Protein AF-A0A5J4XQX6-F1 (afdb_monomer)

Secondary structure (DSSP, 8-state):
-------------SS--SS---------SSPPPPSSSHHHHHHHHHHHHHHHHHHHHTT-B-TTEEEEEETTEEEEEESS---TTS---B--GGGSEE--TTPPPS-TTTS-HHHHHHS-HHHHHHHHHHHHHHTGGGSTTHHHHHHS-S----GGGS-HHHHHTTT--SSHHHHHHHHHHHHHHHHHHHHHHHHTTSHHHHHHT--HHHHHHHHHHHHHHEEEEE----TTS---EEEEE-TTGGG---------SSS-------S----PPP--

Radius of gyration: 24.67 Å; Cα contacts (8 Å, |Δi|>4): 269; chains: 1; bounding box: 111×62×53 Å

pLDDT: mean 71.21, std 24.93, range [23.31, 96.38]

Structure (mmCIF, N/CA/C/O backbone):
data_AF-A0A5J4XQX6-F1
#
_entry.id   AF-A0A5J4XQX6-F1
#
loop_
_atom_site.group_PDB
_atom_site.id
_atom_site.type_symbol
_atom_site.label_atom_id
_atom_site.label_alt_id
_atom_site.label_comp_id
_atom_site.label_asym_id
_atom_site.label_entity_id
_atom_site.label_seq_id
_atom_site.pdbx_PDB_ins_code
_atom_site.Cartn_x
_atom_site.Cartn_y
_atom_site.Cartn_z
_atom_site.occupancy
_atom_site.B_iso_or_equiv
_atom_site.auth_seq_id
_atom_site.auth_comp_id
_atom_site.auth_asym_id
_atom_site.auth_atom_id
_atom_site.pdbx_PDB_model_num
ATOM 1 N N . MET A 1 1 ? -72.783 -30.737 -1.593 1.00 34.59 1 MET A N 1
ATOM 2 C CA . MET A 1 1 ? -72.696 -31.693 -2.714 1.00 34.59 1 MET A CA 1
ATOM 3 C C . MET A 1 1 ? -71.683 -31.092 -3.670 1.00 34.59 1 MET A C 1
ATOM 5 O O . MET A 1 1 ? -71.961 -30.031 -4.202 1.00 34.59 1 MET A O 1
ATOM 9 N N . ALA A 1 2 ? -70.414 -31.492 -3.575 1.00 31.03 2 ALA A N 1
ATOM 10 C CA . ALA A 1 2 ? -69.909 -32.729 -4.192 1.00 31.03 2 ALA A CA 1
ATOM 11 C C . ALA A 1 2 ? -69.947 -32.563 -5.724 1.00 31.03 2 ALA A C 1
ATOM 13 O O . ALA A 1 2 ? -71.006 -32.270 -6.260 1.00 31.03 2 ALA A O 1
ATOM 14 N N . ASP A 1 3 ? -68.875 -32.654 -6.498 1.00 31.81 3 ASP A N 1
ATOM 15 C CA . ASP A 1 3 ? -67.523 -33.165 -6.294 1.00 31.81 3 ASP A CA 1
ATOM 16 C C . ASP A 1 3 ? -66.655 -32.594 -7.426 1.00 31.81 3 ASP A C 1
ATOM 18 O O . ASP A 1 3 ? -67.142 -32.455 -8.545 1.00 31.81 3 ASP A O 1
ATOM 22 N N . PHE A 1 4 ? -65.377 -32.307 -7.168 1.00 25.81 4 PHE A N 1
ATOM 23 C CA . PHE A 1 4 ? -64.311 -33.189 -7.658 1.00 25.81 4 PHE A CA 1
ATOM 24 C C . PHE A 1 4 ? -62.965 -32.785 -7.042 1.00 25.81 4 PHE A C 1
ATOM 26 O O . PHE A 1 4 ? -62.377 -31.750 -7.353 1.00 25.81 4 PHE A O 1
ATOM 33 N N . LEU A 1 5 ? -62.513 -33.621 -6.113 1.00 29.50 5 LEU A N 1
ATOM 34 C CA . LEU A 1 5 ? -61.173 -33.632 -5.542 1.00 29.50 5 LEU A CA 1
ATOM 35 C C . LEU A 1 5 ? -60.177 -34.306 -6.499 1.00 29.50 5 LEU A C 1
ATOM 37 O O . LEU A 1 5 ? -60.559 -35.125 -7.327 1.00 29.50 5 LEU A O 1
ATOM 41 N N . MET A 1 6 ? -58.893 -34.042 -6.234 1.00 26.77 6 MET A N 1
ATOM 42 C CA . MET A 1 6 ? -57.676 -34.654 -6.794 1.00 26.77 6 MET A CA 1
ATOM 43 C C . MET A 1 6 ? -57.300 -34.153 -8.197 1.00 26.77 6 MET A C 1
ATOM 45 O O . MET A 1 6 ? -57.957 -34.413 -9.192 1.00 26.77 6 MET A O 1
ATOM 49 N N . THR A 1 7 ? -56.173 -33.460 -8.357 1.00 30.19 7 THR A N 1
ATOM 50 C CA . THR A 1 7 ? -54.859 -34.115 -8.277 1.00 30.19 7 THR A CA 1
ATOM 51 C C . THR A 1 7 ? -53.756 -33.148 -7.834 1.00 30.19 7 THR A C 1
ATOM 53 O O . THR A 1 7 ? -53.758 -31.966 -8.155 1.00 30.19 7 THR A O 1
ATOM 56 N N . GLN A 1 8 ? -52.820 -33.689 -7.060 1.00 28.23 8 GLN A N 1
ATOM 57 C CA . GLN A 1 8 ? -51.660 -33.036 -6.471 1.00 28.23 8 GLN A CA 1
ATOM 58 C C . GLN A 1 8 ? -50.596 -32.550 -7.468 1.00 28.23 8 GLN A C 1
ATOM 60 O O . GLN A 1 8 ? -50.369 -33.202 -8.484 1.00 28.23 8 GLN A O 1
ATOM 65 N N . ARG A 1 9 ? -49.858 -31.511 -7.032 1.00 28.30 9 ARG A N 1
ATOM 66 C CA . ARG A 1 9 ? -48.389 -31.257 -7.076 1.00 28.30 9 ARG A CA 1
ATOM 67 C C . ARG A 1 9 ? -48.180 -29.743 -7.270 1.00 28.30 9 ARG A C 1
ATOM 69 O O . ARG A 1 9 ? -48.610 -29.192 -8.268 1.00 28.30 9 ARG A O 1
ATOM 76 N N . SER A 1 10 ? -47.743 -28.984 -6.255 1.00 26.44 10 SER A N 1
ATOM 77 C CA . SER A 1 10 ? -46.325 -28.741 -5.903 1.00 26.44 10 SER A CA 1
ATOM 78 C C . SER A 1 10 ? -45.491 -28.456 -7.166 1.00 26.44 10 SER A C 1
ATOM 80 O O . SER A 1 10 ? -45.471 -29.283 -8.065 1.00 26.44 10 SER A O 1
ATOM 82 N N . VAL A 1 11 ? -44.795 -27.336 -7.348 1.00 28.02 11 VAL A N 1
ATOM 83 C CA . VAL A 1 11 ? -43.903 -26.652 -6.409 1.00 28.02 11 VAL A CA 1
ATOM 84 C C . VAL A 1 11 ? -43.713 -25.208 -6.898 1.00 28.02 11 VAL A C 1
ATOM 86 O O . VAL A 1 11 ? -43.573 -24.966 -8.097 1.00 28.02 11 VAL A O 1
ATOM 89 N N . ALA A 1 12 ? -43.644 -24.262 -5.964 1.00 32.41 12 ALA A N 1
ATOM 90 C CA . ALA A 1 12 ? -42.972 -22.985 -6.155 1.00 32.41 12 ALA A CA 1
ATOM 91 C C . ALA A 1 12 ? -41.547 -23.215 -6.694 1.00 32.41 12 ALA A C 1
ATOM 93 O O . ALA A 1 12 ? -40.717 -23.820 -6.021 1.00 32.41 12 ALA A O 1
ATOM 94 N N . GLY A 1 13 ? -41.263 -22.782 -7.919 1.00 29.97 13 GLY A N 1
ATOM 95 C CA . GLY A 1 13 ? -39.985 -23.109 -8.548 1.00 29.97 13 GLY A CA 1
ATOM 96 C C . GLY A 1 13 ? -39.812 -22.488 -9.920 1.00 29.97 13 GLY A C 1
ATOM 97 O O . GLY A 1 13 ? -39.526 -23.201 -10.869 1.00 29.97 13 GLY A O 1
ATOM 98 N N . LEU A 1 14 ? -40.026 -21.177 -10.050 1.00 29.09 14 LEU A N 1
ATOM 99 C CA . LEU A 1 14 ? -39.698 -20.461 -11.286 1.00 29.09 14 LEU A CA 1
ATOM 100 C C . LEU A 1 14 ? -39.498 -18.958 -11.026 1.00 29.09 14 LEU A C 1
ATOM 102 O O . LEU A 1 14 ? -40.199 -18.121 -11.575 1.00 29.09 14 LEU A O 1
ATOM 106 N N . LEU A 1 15 ? -38.566 -18.619 -10.123 1.00 28.56 15 LEU A N 1
ATOM 107 C CA . LEU A 1 15 ? -38.076 -17.239 -9.935 1.00 28.56 15 LEU A CA 1
ATOM 108 C C . LEU A 1 15 ? -36.724 -17.162 -9.191 1.00 28.56 15 LEU A C 1
ATOM 110 O O . LEU A 1 15 ? -36.464 -16.218 -8.454 1.00 28.56 15 LEU A O 1
ATOM 114 N N . LEU A 1 16 ? -35.848 -18.165 -9.358 1.00 28.75 16 LEU A N 1
ATOM 115 C CA . LEU A 1 16 ? -34.569 -18.220 -8.634 1.00 28.75 16 LEU A CA 1
ATOM 116 C C . LEU A 1 16 ? -33.458 -18.917 -9.436 1.00 28.75 16 LEU A C 1
ATOM 118 O O . LEU A 1 16 ? -32.918 -19.921 -8.994 1.00 28.75 16 LEU A O 1
ATOM 122 N N . VAL A 1 17 ? -33.124 -18.420 -10.635 1.00 29.67 17 VAL A N 1
ATOM 123 C CA . VAL A 1 17 ? -31.926 -18.867 -11.385 1.00 29.67 17 VAL A CA 1
ATOM 124 C C . VAL A 1 17 ? -31.354 -17.733 -12.255 1.00 29.67 17 VAL A C 1
ATOM 126 O O . VAL A 1 17 ? -31.361 -17.864 -13.464 1.00 29.67 17 VAL A O 1
ATOM 129 N N . VAL A 1 18 ? -30.910 -16.619 -11.655 1.00 28.14 18 VAL A N 1
ATOM 130 C CA . VAL A 1 18 ? -29.918 -15.609 -12.139 1.00 28.14 18 VAL A CA 1
ATOM 131 C C . VAL A 1 18 ? -29.774 -14.634 -10.944 1.00 28.14 18 VAL A C 1
ATOM 133 O O . VAL A 1 18 ? -30.666 -13.831 -10.728 1.00 28.14 18 VAL A O 1
ATOM 136 N N . CYS A 1 19 ? -28.899 -14.762 -9.941 1.00 27.48 19 CYS A N 1
ATOM 137 C CA . CYS A 1 19 ? -27.437 -14.667 -9.914 1.00 27.48 19 CYS A CA 1
ATOM 138 C C . CYS A 1 19 ? -26.930 -15.231 -8.561 1.00 27.48 19 CYS A C 1
ATOM 140 O O . CYS A 1 19 ? -26.477 -14.499 -7.687 1.00 27.48 19 CYS A O 1
ATOM 142 N N . LEU A 1 20 ? -27.029 -16.547 -8.358 1.00 28.02 20 LEU A N 1
ATOM 143 C CA . LEU A 1 20 ? -26.279 -17.264 -7.316 1.00 28.02 20 LEU A CA 1
ATOM 144 C C . LEU A 1 20 ? -25.127 -18.014 -8.000 1.00 28.02 20 LEU A C 1
ATOM 146 O O . LEU A 1 20 ? -25.191 -19.209 -8.266 1.00 28.02 20 LEU A O 1
ATOM 150 N N . ARG A 1 21 ? -24.099 -17.246 -8.363 1.00 29.75 21 ARG A N 1
ATOM 151 C CA . ARG A 1 21 ? -22.747 -17.654 -8.775 1.00 29.75 21 ARG A CA 1
ATOM 152 C C . ARG A 1 21 ? -21.850 -16.497 -8.330 1.00 29.75 21 ARG A C 1
ATOM 154 O O . ARG A 1 21 ? -22.055 -15.398 -8.812 1.00 29.75 21 ARG A O 1
ATOM 161 N N . CYS A 1 22 ? -20.920 -16.592 -7.402 1.00 28.89 22 CYS A N 1
ATOM 162 C CA . CYS A 1 22 ? -20.462 -17.675 -6.562 1.00 28.89 22 CYS A CA 1
ATOM 163 C C . CYS A 1 22 ? -20.157 -17.008 -5.217 1.00 28.89 22 CYS A C 1
ATOM 165 O O . CYS A 1 22 ? -19.349 -16.083 -5.175 1.00 28.89 22 CYS A O 1
ATOM 167 N N . MET A 1 23 ? -20.741 -17.477 -4.113 1.00 27.91 23 MET A N 1
ATOM 168 C CA . MET A 1 23 ? -20.012 -17.377 -2.851 1.00 27.91 23 MET A CA 1
ATOM 169 C C . MET A 1 23 ? -18.831 -18.322 -3.023 1.00 27.91 23 MET A C 1
ATOM 171 O O . MET A 1 23 ? -18.937 -19.527 -2.802 1.00 27.91 23 MET A O 1
ATOM 175 N N . SER A 1 24 ? -17.750 -17.774 -3.575 1.00 32.81 24 SER A N 1
ATOM 176 C CA . SER A 1 24 ? -16.448 -18.411 -3.575 1.00 32.81 24 SER A CA 1
ATOM 177 C C . SER A 1 24 ? -16.187 -18.880 -2.141 1.00 32.81 24 SER A C 1
ATOM 179 O O . SER A 1 24 ? -16.538 -18.140 -1.211 1.00 32.81 24 SER A O 1
ATOM 181 N N . PRO A 1 25 ? -15.609 -20.077 -1.912 1.00 31.27 25 PRO A N 1
ATOM 182 C CA . PRO A 1 25 ? -15.097 -20.408 -0.582 1.00 31.27 25 PRO A CA 1
ATOM 183 C C . PRO A 1 25 ? -14.280 -19.211 -0.110 1.00 31.27 25 PRO A C 1
ATOM 185 O O . PRO A 1 25 ? -13.643 -18.597 -0.961 1.00 31.27 25 PRO A O 1
ATOM 188 N N . ALA A 1 26 ? -14.362 -18.828 1.168 1.00 36.38 26 ALA A N 1
ATOM 189 C CA . ALA A 1 26 ? -13.609 -17.700 1.711 1.00 36.38 26 ALA A CA 1
ATOM 190 C C . ALA A 1 26 ? -12.154 -17.817 1.238 1.00 36.38 26 ALA A C 1
ATOM 192 O O . ALA A 1 26 ? -11.389 -18.630 1.759 1.00 36.38 26 ALA A O 1
ATOM 193 N N . HIS A 1 27 ? -11.814 -17.108 0.157 1.00 42.12 27 HIS A N 1
ATOM 194 C CA . HIS A 1 27 ? -10.493 -17.200 -0.425 1.00 42.12 27 HIS A CA 1
ATOM 195 C C . HIS A 1 27 ? -9.626 -16.534 0.619 1.00 42.12 27 HIS A C 1
ATOM 197 O O . HIS A 1 27 ? -9.928 -15.423 1.063 1.00 42.12 27 HIS A O 1
ATOM 203 N N . ALA A 1 28 ? -8.617 -17.262 1.092 1.00 50.50 28 ALA A N 1
ATOM 204 C CA . ALA A 1 28 ? -7.665 -16.694 2.019 1.00 50.50 28 ALA A CA 1
ATOM 205 C C . ALA A 1 28 ? -7.198 -15.353 1.438 1.00 50.50 28 ALA A C 1
ATOM 207 O O . ALA A 1 28 ? -6.789 -15.294 0.278 1.00 50.50 28 ALA A O 1
ATOM 208 N N . PHE A 1 29 ? -7.325 -14.298 2.243 1.00 60.75 29 PHE A N 1
ATOM 209 C CA . PHE A 1 29 ? -7.048 -12.905 1.890 1.00 60.75 29 PHE A CA 1
ATOM 210 C C . PHE A 1 29 ? -5.761 -12.741 1.066 1.00 60.75 29 PHE A C 1
ATOM 212 O O . PHE A 1 29 ? -5.726 -12.046 0.054 1.00 60.75 29 PHE A O 1
ATOM 219 N N . ILE A 1 30 ? -4.738 -13.507 1.444 1.00 66.12 30 ILE A N 1
ATOM 220 C CA . ILE A 1 30 ? -3.647 -13.922 0.567 1.00 66.12 30 ILE A CA 1
ATOM 221 C C . ILE A 1 30 ? -3.564 -15.438 0.675 1.00 66.12 30 ILE A C 1
ATOM 223 O O . ILE A 1 30 ? -3.561 -15.980 1.788 1.00 66.12 30 ILE A O 1
ATOM 227 N N . GLN A 1 31 ? -3.484 -16.136 -0.456 1.00 66.25 31 GLN A N 1
ATOM 228 C CA . GLN A 1 31 ? -3.300 -17.579 -0.441 1.00 66.25 31 GLN A CA 1
ATOM 229 C C . GLN A 1 31 ? -1.986 -17.869 0.293 1.00 66.25 31 GLN A C 1
ATOM 231 O O . GLN A 1 31 ? -0.950 -17.278 -0.014 1.00 66.25 31 GLN A O 1
ATOM 236 N N . LYS A 1 32 ? -1.989 -18.740 1.300 1.00 64.31 32 LYS A N 1
ATOM 237 C CA . LYS A 1 32 ? -0.746 -19.114 1.990 1.00 64.31 32 LYS A CA 1
ATOM 238 C C . LYS A 1 32 ? -0.046 -20.195 1.173 1.00 64.31 32 LYS A C 1
ATOM 240 O O . LYS A 1 32 ? -0.679 -21.188 0.825 1.00 64.31 32 LYS A O 1
ATOM 245 N N . CYS A 1 33 ? 1.233 -19.998 0.853 1.00 66.06 33 CYS A N 1
ATOM 246 C CA . CYS A 1 33 ? 2.060 -21.120 0.416 1.00 66.06 33 CYS A CA 1
ATOM 247 C C . CYS A 1 33 ? 2.346 -22.033 1.626 1.00 66.06 33 CYS A C 1
ATOM 249 O O . CYS A 1 33 ? 2.324 -21.553 2.767 1.00 66.06 33 CYS A O 1
ATOM 251 N N . PRO A 1 34 ? 2.583 -23.338 1.404 1.00 71.31 34 PRO A N 1
ATOM 252 C CA . PRO A 1 34 ? 3.051 -24.250 2.445 1.00 71.31 34 PRO A CA 1
ATOM 253 C C . PRO A 1 34 ? 4.291 -23.700 3.161 1.00 71.31 34 PRO A C 1
ATOM 255 O O . PRO A 1 34 ? 5.055 -22.940 2.571 1.00 71.31 34 PRO A O 1
ATOM 258 N N . ALA A 1 35 ? 4.480 -24.073 4.430 1.00 57.41 35 ALA A N 1
ATOM 259 C CA . ALA A 1 35 ? 5.548 -23.509 5.254 1.00 57.41 35 ALA A CA 1
ATOM 260 C C . ALA A 1 35 ? 6.953 -23.888 4.758 1.00 57.41 35 ALA A C 1
ATOM 262 O O . ALA A 1 35 ? 7.820 -23.027 4.779 1.00 57.41 35 ALA A O 1
ATOM 263 N N . ASP A 1 36 ? 7.153 -25.123 4.275 1.00 64.06 36 ASP A N 1
ATOM 264 C CA . ASP A 1 36 ? 8.455 -25.631 3.829 1.00 64.06 36 ASP A CA 1
ATOM 265 C C . ASP A 1 36 ? 8.316 -26.735 2.764 1.00 64.06 36 ASP A C 1
ATOM 267 O O . ASP A 1 36 ? 7.286 -27.409 2.663 1.00 64.06 36 ASP A O 1
ATOM 271 N N . GLY A 1 37 ? 9.387 -26.954 1.994 1.00 69.25 37 GLY A N 1
ATOM 272 C CA . GLY A 1 37 ? 9.523 -28.057 1.036 1.00 69.25 37 GLY A CA 1
ATOM 273 C C . GLY A 1 37 ? 9.280 -27.675 -0.428 1.00 69.25 37 GLY A C 1
ATOM 274 O O . GLY A 1 37 ? 9.065 -26.514 -0.768 1.00 69.25 37 GLY A O 1
ATOM 275 N N . ALA A 1 38 ? 9.310 -28.675 -1.316 1.00 58.28 38 ALA A N 1
ATOM 276 C CA . ALA A 1 38 ? 9.196 -28.479 -2.767 1.00 58.28 38 ALA A CA 1
ATOM 277 C C . ALA A 1 38 ? 7.905 -27.743 -3.179 1.00 58.28 38 ALA A C 1
ATOM 279 O O . ALA A 1 38 ? 7.944 -26.878 -4.044 1.00 58.28 38 ALA A O 1
ATOM 280 N N . GLN A 1 39 ? 6.793 -28.013 -2.489 1.00 61.06 39 GLN A N 1
ATOM 281 C CA . GLN A 1 39 ? 5.499 -27.365 -2.738 1.00 61.06 39 GLN A CA 1
ATOM 282 C C . GLN A 1 39 ? 5.477 -25.882 -2.333 1.00 61.06 39 GLN A C 1
ATOM 284 O O . GLN A 1 39 ? 4.754 -25.088 -2.929 1.00 61.06 39 GLN A O 1
ATOM 289 N N . ALA A 1 40 ? 6.255 -25.490 -1.316 1.00 62.59 40 ALA A N 1
ATOM 290 C CA . ALA A 1 40 ? 6.401 -24.088 -0.926 1.00 62.59 40 ALA A CA 1
ATOM 291 C C . ALA A 1 40 ? 7.181 -23.306 -1.989 1.00 62.59 40 ALA A C 1
ATOM 293 O O . ALA A 1 40 ? 6.811 -22.184 -2.340 1.00 62.59 40 ALA A O 1
ATOM 294 N N . GLN A 1 41 ? 8.233 -23.926 -2.526 1.00 59.50 41 GLN A N 1
ATOM 295 C CA . GLN A 1 41 ? 9.052 -23.348 -3.581 1.00 59.50 41 GLN A CA 1
ATOM 296 C C . GLN A 1 41 ? 8.274 -23.231 -4.898 1.00 59.50 41 GLN A C 1
ATOM 298 O O . GLN A 1 41 ? 8.230 -22.147 -5.464 1.00 59.50 41 GLN A O 1
ATOM 303 N N . GLU A 1 42 ? 7.576 -24.287 -5.315 1.00 63.66 42 GLU A N 1
ATOM 304 C CA . GLU A 1 42 ? 6.705 -24.302 -6.502 1.00 63.66 42 GLU A CA 1
ATOM 305 C C . GLU A 1 42 ? 5.608 -23.225 -6.421 1.00 63.66 42 GLU A C 1
ATOM 307 O O . GLU A 1 42 ? 5.528 -22.362 -7.286 1.00 63.66 42 GLU A O 1
ATOM 312 N N . CYS A 1 43 ? 4.876 -23.148 -5.301 1.00 68.12 43 CYS A N 1
ATOM 313 C CA . CYS A 1 43 ? 3.872 -22.101 -5.060 1.00 68.12 43 CYS A CA 1
ATOM 314 C C . CYS A 1 43 ? 4.441 -20.672 -5.121 1.00 68.12 43 CYS A C 1
ATOM 316 O O . CYS A 1 43 ? 3.727 -19.726 -5.459 1.00 68.12 43 CYS A O 1
ATOM 318 N N . THR A 1 44 ? 5.706 -20.491 -4.736 1.00 67.75 44 THR A N 1
ATOM 319 C CA . THR A 1 44 ? 6.359 -19.178 -4.753 1.00 67.75 44 THR A CA 1
ATOM 320 C C . THR A 1 44 ? 6.801 -18.798 -6.163 1.00 67.75 44 THR A C 1
ATOM 322 O O . THR A 1 44 ? 6.613 -17.645 -6.549 1.00 67.75 44 THR A O 1
ATOM 325 N N . GLU A 1 45 ? 7.355 -19.745 -6.922 1.00 68.06 45 GLU A N 1
ATOM 326 C CA . GLU A 1 45 ? 7.756 -19.547 -8.321 1.00 68.06 45 GLU A CA 1
ATOM 327 C C . GLU A 1 45 ? 6.534 -19.286 -9.217 1.00 68.06 45 GLU A C 1
ATOM 329 O O . GLU A 1 45 ? 6.523 -18.289 -9.936 1.00 68.06 45 GLU A O 1
ATOM 334 N N . ASP A 1 46 ? 5.449 -20.057 -9.069 1.00 65.06 46 ASP A N 1
ATOM 335 C CA . ASP A 1 46 ? 4.206 -19.870 -9.838 1.00 65.06 46 ASP A CA 1
ATOM 336 C C . ASP A 1 46 ? 3.641 -18.444 -9.689 1.00 65.06 46 ASP A C 1
ATOM 338 O O . ASP A 1 46 ? 3.241 -17.800 -10.659 1.00 65.06 46 ASP A O 1
ATOM 342 N N . ARG A 1 47 ? 3.681 -17.883 -8.471 1.00 77.00 47 ARG A N 1
ATOM 343 C CA . ARG A 1 47 ? 3.241 -16.496 -8.219 1.00 77.00 47 ARG A CA 1
ATOM 344 C C . ARG A 1 47 ? 4.128 -15.452 -8.876 1.00 77.00 47 ARG A C 1
ATOM 346 O O . ARG A 1 47 ? 3.652 -14.360 -9.189 1.00 77.00 47 ARG A O 1
ATOM 353 N N . ILE A 1 48 ? 5.424 -15.729 -8.995 1.00 78.06 48 ILE A N 1
ATOM 354 C CA . ILE A 1 48 ? 6.364 -14.816 -9.644 1.00 78.06 48 ILE A CA 1
ATOM 355 C C . ILE A 1 48 ? 6.115 -14.832 -11.150 1.00 78.06 48 ILE A C 1
ATOM 357 O O . ILE A 1 48 ? 6.062 -13.759 -11.750 1.00 78.06 48 ILE A O 1
ATOM 361 N N . ASP A 1 49 ? 5.888 -15.999 -11.744 1.00 83.19 49 ASP A N 1
ATOM 362 C CA . ASP A 1 49 ? 5.575 -16.117 -13.168 1.00 83.19 49 ASP A CA 1
ATOM 363 C C . ASP A 1 49 ? 4.253 -15.423 -13.522 1.00 83.19 49 ASP A C 1
ATOM 365 O O . ASP A 1 49 ? 4.207 -14.627 -14.468 1.00 83.19 49 ASP A O 1
ATOM 369 N N . ASP A 1 50 ? 3.211 -15.613 -12.708 1.00 85.75 50 ASP A N 1
ATOM 370 C CA . ASP A 1 50 ? 1.937 -14.902 -12.855 1.00 85.75 50 ASP A CA 1
ATOM 371 C C . ASP A 1 50 ? 2.114 -13.381 -12.740 1.00 85.75 50 ASP A C 1
ATOM 373 O O . ASP A 1 50 ? 1.572 -12.617 -13.546 1.00 85.75 50 ASP A O 1
ATOM 377 N N . LEU A 1 51 ? 2.917 -12.921 -11.773 1.00 84.69 51 LEU A N 1
ATOM 378 C CA . LEU A 1 51 ? 3.251 -11.507 -11.611 1.00 84.69 51 LEU A CA 1
ATOM 379 C C . LEU A 1 51 ? 3.994 -10.956 -12.834 1.00 84.69 51 LEU A C 1
ATOM 381 O O . LEU A 1 51 ? 3.682 -9.853 -13.289 1.00 84.69 51 LEU A O 1
ATOM 385 N N . LEU A 1 52 ? 4.985 -11.677 -13.359 1.00 85.25 52 LEU A N 1
ATOM 386 C CA . LEU A 1 52 ? 5.782 -11.241 -14.507 1.00 85.25 52 LEU A CA 1
ATOM 387 C C . LEU A 1 52 ? 4.934 -11.169 -15.776 1.00 85.25 52 LEU A C 1
ATOM 389 O O . LEU A 1 52 ? 5.026 -10.184 -16.512 1.00 85.25 52 LEU A O 1
ATOM 393 N N . LYS A 1 53 ? 4.069 -12.163 -15.995 1.00 89.62 53 LYS A N 1
ATOM 394 C CA . LYS A 1 53 ? 3.104 -12.169 -17.095 1.00 89.62 53 LYS A CA 1
ATOM 395 C C . LYS A 1 53 ? 2.154 -10.977 -16.994 1.00 89.62 53 LYS A C 1
ATOM 397 O O . LYS A 1 53 ? 2.072 -10.185 -17.927 1.00 89.62 53 LYS A O 1
ATOM 402 N N . TRP A 1 54 ? 1.510 -10.797 -15.840 1.00 90.75 54 TRP A N 1
ATOM 403 C CA . TRP A 1 54 ? 0.613 -9.669 -15.584 1.00 90.75 54 TRP A CA 1
ATOM 404 C C . TRP A 1 54 ? 1.307 -8.312 -15.770 1.00 90.75 54 TRP A C 1
ATOM 406 O O . TRP A 1 54 ? 0.734 -7.381 -16.337 1.00 90.75 54 TRP A O 1
ATOM 416 N N . SER A 1 55 ? 2.565 -8.208 -15.334 1.00 86.94 55 SER A N 1
ATOM 417 C CA . SER A 1 55 ? 3.374 -6.999 -15.494 1.00 86.94 55 SER A CA 1
ATOM 418 C C . SER A 1 55 ? 3.622 -6.685 -16.970 1.00 86.94 55 SER A C 1
ATOM 420 O O . SER A 1 55 ? 3.447 -5.540 -17.388 1.00 86.94 55 SER A O 1
ATOM 422 N N . ALA A 1 56 ? 3.999 -7.692 -17.764 1.00 88.50 56 ALA A N 1
ATOM 423 C CA . ALA A 1 56 ? 4.240 -7.541 -19.195 1.00 88.50 56 ALA A CA 1
ATOM 424 C C . ALA A 1 56 ? 2.956 -7.181 -19.959 1.00 88.50 56 ALA A C 1
ATOM 426 O O . ALA A 1 56 ? 2.961 -6.226 -20.737 1.00 88.50 56 ALA A O 1
ATOM 427 N N . ASP A 1 57 ? 1.853 -7.884 -19.685 1.00 93.25 57 ASP A N 1
ATOM 428 C CA . ASP A 1 57 ? 0.545 -7.645 -20.310 1.00 93.25 57 ASP A CA 1
ATOM 429 C C . ASP A 1 57 ? 0.013 -6.237 -19.993 1.00 93.25 57 ASP A C 1
ATOM 431 O O . ASP A 1 57 ? -0.642 -5.603 -20.819 1.00 93.25 57 ASP A O 1
ATOM 435 N N . GLY A 1 58 ? 0.333 -5.715 -18.807 1.00 88.81 58 GLY A N 1
ATOM 436 C CA . GLY A 1 58 ? -0.011 -4.361 -18.390 1.00 88.81 58 GLY A CA 1
ATOM 437 C C . GLY A 1 58 ? 0.960 -3.265 -18.834 1.00 88.81 58 GLY A C 1
ATOM 438 O O . GLY A 1 58 ? 0.791 -2.120 -18.422 1.00 88.81 58 GLY A O 1
ATOM 439 N N . GLY A 1 59 ? 1.974 -3.585 -19.645 1.00 89.12 59 GLY A N 1
ATOM 440 C CA . GLY A 1 59 ? 2.902 -2.609 -20.224 1.00 89.12 59 GLY A CA 1
ATOM 441 C C . GLY A 1 59 ? 4.044 -2.163 -19.304 1.00 89.12 59 GLY A C 1
ATOM 442 O O . GLY A 1 59 ? 4.700 -1.161 -19.593 1.00 89.12 59 GLY A O 1
ATOM 443 N N . ILE A 1 60 ? 4.315 -2.879 -18.207 1.00 86.06 60 ILE A N 1
ATOM 444 C CA . ILE A 1 60 ? 5.494 -2.613 -17.372 1.00 86.06 60 ILE A CA 1
ATOM 445 C C . ILE A 1 60 ? 6.748 -3.006 -18.156 1.00 86.06 60 ILE A C 1
ATOM 447 O O . ILE A 1 60 ? 6.935 -4.158 -18.549 1.00 86.06 60 ILE A O 1
ATOM 451 N N . TYR A 1 61 ? 7.643 -2.042 -18.360 1.00 86.25 61 TYR A N 1
ATOM 452 C CA . TYR A 1 61 ? 8.832 -2.211 -19.186 1.00 86.25 61 TYR A CA 1
ATOM 453 C C . TYR A 1 61 ? 10.103 -2.216 -18.337 1.00 86.25 61 TYR A C 1
ATOM 455 O O . TYR A 1 61 ? 10.470 -1.197 -17.754 1.00 86.25 61 TYR A O 1
ATOM 463 N N . ALA A 1 62 ? 10.803 -3.354 -18.290 1.00 86.94 62 ALA A N 1
ATOM 464 C CA . ALA A 1 62 ? 12.024 -3.548 -17.499 1.00 86.94 62 ALA A CA 1
ATOM 465 C C . ALA A 1 62 ? 13.088 -4.387 -18.254 1.00 86.94 62 ALA A C 1
ATOM 467 O O . ALA A 1 62 ? 13.466 -5.473 -17.821 1.00 86.94 62 ALA A O 1
ATOM 468 N N . PRO A 1 63 ? 13.629 -3.904 -19.388 1.00 84.12 63 PRO A N 1
ATOM 469 C CA . PRO A 1 63 ? 14.379 -4.713 -20.367 1.00 84.12 63 PRO A CA 1
ATOM 470 C C . PRO A 1 63 ? 15.752 -5.227 -19.898 1.00 84.12 63 PRO A C 1
ATOM 472 O O . PRO A 1 63 ? 16.422 -5.974 -20.615 1.00 84.12 63 PRO A O 1
ATOM 475 N N . ARG A 1 64 ? 16.241 -4.752 -18.748 1.00 87.44 64 ARG A N 1
ATOM 476 C CA . ARG A 1 64 ? 17.564 -5.093 -18.193 1.00 87.44 64 ARG A CA 1
ATOM 477 C C . ARG A 1 64 ? 17.469 -5.729 -16.814 1.00 87.44 64 ARG A C 1
ATOM 479 O O . ARG A 1 64 ? 18.488 -5.828 -16.136 1.00 87.44 64 ARG A O 1
ATOM 486 N N . LEU A 1 65 ? 16.267 -6.110 -16.398 1.00 85.25 65 LEU A N 1
ATOM 487 C CA . LEU A 1 65 ? 16.000 -6.698 -15.097 1.00 85.25 65 LEU A CA 1
ATOM 488 C C . LEU A 1 65 ? 15.304 -8.043 -15.270 1.00 85.25 65 LEU A C 1
ATOM 490 O O . LEU A 1 65 ? 14.553 -8.241 -16.219 1.00 85.25 65 LEU A O 1
ATOM 494 N N . GLN A 1 66 ? 15.543 -8.940 -14.327 1.00 84.12 66 GLN A N 1
ATOM 495 C CA . GLN A 1 66 ? 14.786 -10.173 -14.149 1.00 84.12 66 GLN A CA 1
ATOM 496 C C . GLN A 1 66 ? 14.445 -10.334 -12.669 1.00 84.12 66 GLN A C 1
ATOM 498 O O . GLN A 1 66 ? 15.205 -9.861 -11.819 1.00 84.12 66 GLN A O 1
ATOM 503 N N . ALA A 1 67 ? 13.337 -11.001 -12.355 1.00 79.62 67 ALA A N 1
ATOM 504 C CA . ALA A 1 67 ? 13.066 -11.404 -10.981 1.00 79.62 67 ALA A CA 1
ATOM 505 C C . ALA A 1 67 ? 14.118 -12.422 -10.510 1.00 79.62 67 ALA A C 1
ATOM 507 O O . ALA A 1 67 ? 14.693 -13.171 -11.302 1.00 79.62 67 ALA A O 1
ATOM 508 N N . GLY A 1 68 ? 14.400 -12.429 -9.215 1.00 74.00 68 GLY A N 1
ATOM 509 C CA . GLY A 1 68 ? 15.289 -13.396 -8.594 1.00 74.00 68 GLY A CA 1
ATOM 510 C C . GLY A 1 68 ? 15.360 -13.221 -7.084 1.00 74.00 68 GLY A C 1
ATOM 511 O O . GLY A 1 68 ? 14.619 -12.437 -6.492 1.00 74.00 68 GLY A O 1
ATOM 512 N N . HIS A 1 69 ? 16.284 -13.946 -6.461 1.00 71.44 69 HIS A N 1
ATOM 513 C CA . HIS A 1 69 ? 16.520 -13.883 -5.024 1.00 71.44 69 HIS A CA 1
ATOM 514 C C . HIS A 1 69 ? 17.922 -13.339 -4.732 1.00 71.44 69 HIS A C 1
ATOM 516 O O . HIS A 1 69 ? 18.913 -13.794 -5.302 1.00 71.44 69 HIS A O 1
ATOM 522 N N . ILE A 1 70 ? 18.011 -12.367 -3.825 1.00 69.81 70 ILE A N 1
ATOM 523 C CA . ILE A 1 70 ? 19.256 -11.761 -3.349 1.00 69.81 70 ILE A CA 1
ATOM 524 C C . ILE A 1 70 ? 19.287 -11.938 -1.832 1.00 69.81 70 ILE A C 1
ATOM 526 O O . ILE A 1 70 ? 18.446 -11.388 -1.126 1.00 69.81 70 ILE A O 1
ATOM 530 N N . ASN A 1 71 ? 20.247 -12.714 -1.321 1.00 73.88 71 ASN A N 1
ATOM 531 C CA . ASN A 1 71 ? 20.377 -13.028 0.111 1.00 73.88 71 ASN A CA 1
ATOM 532 C C . ASN A 1 71 ? 19.082 -13.584 0.740 1.00 73.88 71 ASN A C 1
ATOM 534 O O . ASN A 1 71 ? 18.700 -13.187 1.836 1.00 73.88 71 ASN A O 1
ATOM 538 N N . GLY A 1 72 ? 18.374 -14.462 0.022 1.00 66.88 72 GLY A N 1
ATOM 539 C CA . GLY A 1 72 ? 17.106 -15.040 0.486 1.00 66.88 72 GLY A CA 1
ATOM 540 C C . GLY 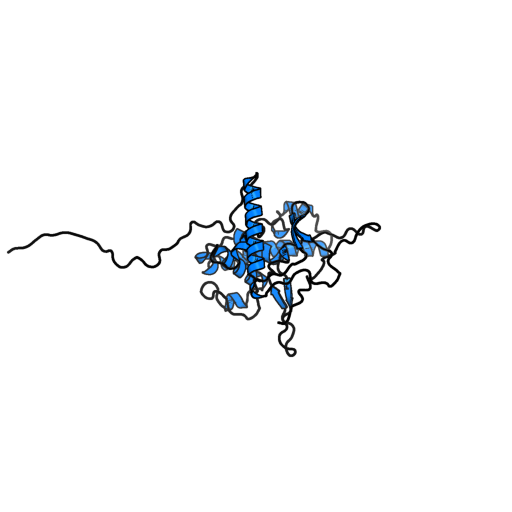A 1 72 ? 15.898 -14.100 0.396 1.00 66.88 72 GLY A C 1
ATOM 541 O O . GLY A 1 72 ? 14.789 -14.510 0.715 1.00 66.88 72 GLY A O 1
ATOM 542 N N . MET A 1 73 ? 16.074 -12.864 -0.078 1.00 66.44 73 MET A N 1
ATOM 543 C CA . MET A 1 73 ? 14.980 -11.924 -0.323 1.00 66.44 73 MET A CA 1
ATOM 544 C C . MET A 1 73 ? 14.636 -11.871 -1.807 1.00 66.44 73 MET A C 1
ATOM 546 O O . MET A 1 73 ? 15.527 -11.838 -2.655 1.00 66.44 73 MET A O 1
ATOM 550 N N . ARG A 1 74 ? 13.342 -11.810 -2.127 1.00 73.12 74 ARG A N 1
ATOM 551 C CA . ARG A 1 74 ? 12.875 -11.561 -3.497 1.00 73.12 74 ARG A CA 1
ATOM 552 C C . ARG A 1 74 ? 13.311 -10.175 -3.960 1.00 73.12 74 ARG A C 1
ATOM 554 O O . ARG A 1 74 ? 13.204 -9.206 -3.208 1.00 73.12 74 ARG A O 1
ATOM 561 N N . GLY A 1 75 ? 13.748 -10.074 -5.208 1.00 75.50 75 GLY A N 1
ATOM 562 C CA . GLY A 1 75 ? 14.005 -8.792 -5.834 1.00 75.50 75 GLY A CA 1
ATOM 563 C C . GLY A 1 75 ? 14.336 -8.862 -7.319 1.00 75.50 75 GLY A C 1
ATOM 564 O O . GLY A 1 75 ? 14.123 -9.880 -7.971 1.00 75.50 75 GLY A O 1
ATOM 565 N N . MET A 1 76 ? 14.852 -7.757 -7.857 1.00 78.44 76 MET A N 1
ATOM 566 C CA . MET A 1 76 ? 15.232 -7.643 -9.268 1.00 78.44 76 MET A CA 1
ATOM 567 C C . MET A 1 76 ? 16.750 -7.711 -9.449 1.00 78.44 76 MET A C 1
ATOM 569 O O . MET A 1 76 ? 17.501 -6.974 -8.809 1.00 78.44 76 MET A O 1
ATOM 573 N N . ILE A 1 77 ? 17.203 -8.558 -10.370 1.00 83.56 77 ILE A N 1
ATOM 574 C CA . ILE A 1 77 ? 18.609 -8.746 -10.734 1.00 83.56 77 ILE A CA 1
ATOM 575 C C . ILE A 1 77 ? 18.856 -8.114 -12.103 1.00 83.56 77 ILE A C 1
ATOM 577 O O . ILE A 1 77 ? 18.115 -8.349 -13.057 1.00 83.56 77 ILE A O 1
ATOM 581 N N . ALA A 1 78 ? 19.916 -7.314 -12.216 1.00 87.88 78 ALA A N 1
ATOM 582 C CA . ALA A 1 78 ? 20.319 -6.746 -13.495 1.00 87.88 78 ALA A CA 1
ATOM 583 C C . ALA A 1 78 ? 20.885 -7.834 -14.422 1.00 87.88 78 ALA A C 1
ATOM 585 O O . ALA A 1 78 ? 21.868 -8.492 -14.089 1.00 87.88 78 ALA A O 1
ATOM 586 N N . THR A 1 79 ? 20.302 -7.983 -15.610 1.00 89.81 79 THR A N 1
ATOM 587 C CA . THR A 1 79 ? 20.767 -8.922 -16.649 1.00 89.81 79 THR A CA 1
ATOM 588 C C . THR A 1 79 ? 21.785 -8.291 -17.593 1.00 89.81 79 THR A C 1
ATOM 590 O O . THR A 1 79 ? 22.530 -8.981 -18.286 1.00 89.81 79 THR A O 1
ATOM 593 N N . LYS A 1 80 ? 21.823 -6.955 -17.635 1.00 90.44 80 LYS A N 1
ATOM 594 C CA . LYS A 1 80 ? 22.721 -6.147 -18.466 1.00 90.44 80 LYS A CA 1
ATOM 595 C C . LYS A 1 80 ? 23.178 -4.919 -17.688 1.00 90.44 80 LYS A C 1
ATOM 597 O O . LYS A 1 80 ? 22.500 -4.468 -16.769 1.00 90.44 80 LYS A O 1
ATOM 602 N N . SER A 1 81 ? 24.296 -4.320 -18.095 1.00 90.81 81 SER A N 1
ATOM 603 C CA . SER A 1 81 ? 24.776 -3.075 -17.490 1.00 90.81 81 SER A CA 1
ATOM 604 C C . SER A 1 81 ? 23.747 -1.944 -17.629 1.00 90.81 81 SER A C 1
ATOM 606 O O . SER A 1 81 ? 23.240 -1.657 -18.720 1.00 90.81 81 SER A O 1
ATOM 608 N N . ILE A 1 82 ? 23.468 -1.259 -16.522 1.00 87.62 82 ILE A N 1
ATOM 609 C CA . ILE A 1 82 ? 22.586 -0.090 -16.460 1.00 87.62 82 ILE A CA 1
ATOM 610 C C . ILE A 1 82 ? 23.474 1.133 -16.231 1.00 87.62 82 ILE A C 1
ATOM 612 O O . ILE A 1 82 ? 24.221 1.196 -15.256 1.00 87.62 82 ILE A O 1
ATOM 616 N N . LYS A 1 83 ? 23.453 2.089 -17.166 1.00 89.62 83 LYS A N 1
ATOM 617 C CA . LYS A 1 83 ? 24.224 3.333 -17.029 1.00 89.62 83 LYS A CA 1
ATOM 618 C C . LYS A 1 83 ? 23.532 4.244 -16.016 1.00 89.62 83 LYS A C 1
ATOM 620 O O . LYS A 1 83 ? 22.306 4.268 -15.955 1.00 89.62 83 LYS A O 1
ATOM 625 N N . LYS A 1 84 ? 24.308 5.036 -15.271 1.00 86.62 84 LYS A N 1
ATOM 626 C CA . LYS A 1 84 ? 23.758 6.092 -14.409 1.00 86.62 84 LYS A CA 1
ATOM 627 C C . LYS A 1 84 ? 22.866 7.024 -15.240 1.00 86.62 84 LYS A C 1
ATOM 629 O O . LYS A 1 84 ? 23.287 7.465 -16.306 1.00 86.62 84 LYS A O 1
ATOM 634 N N . GLY A 1 85 ? 21.653 7.291 -14.755 1.00 84.75 85 GLY A N 1
ATOM 635 C CA . GLY A 1 85 ? 20.646 8.091 -15.464 1.00 84.75 85 GLY A CA 1
ATOM 636 C C . GLY A 1 85 ? 19.939 7.372 -16.622 1.00 84.75 85 GLY A C 1
ATOM 637 O O . GLY A 1 85 ? 19.112 7.982 -17.286 1.00 84.75 85 GLY A O 1
ATOM 638 N N . GLY A 1 86 ? 20.250 6.099 -16.889 1.00 81.62 86 GLY A N 1
ATOM 639 C CA . GLY A 1 86 ? 19.538 5.295 -17.881 1.00 81.62 86 GLY A CA 1
ATOM 640 C C . GLY A 1 86 ? 18.225 4.728 -17.336 1.00 81.62 86 GLY A C 1
ATOM 641 O O . GLY A 1 86 ? 18.125 4.431 -16.147 1.00 81.62 86 GLY A O 1
ATOM 642 N N . LEU A 1 87 ? 17.246 4.529 -18.224 1.00 81.75 87 LEU A N 1
ATOM 643 C CA . LEU A 1 87 ? 15.964 3.913 -17.881 1.00 81.75 87 LEU A CA 1
ATOM 644 C C . LEU A 1 87 ? 16.171 2.486 -17.355 1.00 81.75 87 LEU A C 1
ATOM 646 O O . LEU A 1 87 ? 16.741 1.631 -18.038 1.00 81.75 87 LEU A O 1
ATOM 650 N N . MET A 1 88 ? 15.689 2.251 -16.138 1.00 83.00 88 MET A N 1
ATOM 651 C CA . MET A 1 88 ? 15.736 0.954 -15.467 1.00 83.00 88 MET A CA 1
ATOM 652 C C . MET A 1 88 ? 14.398 0.219 -15.582 1.00 83.00 88 MET A C 1
ATOM 654 O O . MET A 1 88 ? 14.377 -0.965 -15.917 1.00 83.00 88 MET A O 1
ATOM 658 N N . MET A 1 89 ? 13.302 0.937 -15.334 1.00 84.38 89 MET A N 1
ATOM 659 C CA . MET A 1 89 ? 11.933 0.437 -15.388 1.00 84.38 89 MET A CA 1
ATOM 660 C C . MET A 1 89 ? 10.977 1.590 -15.726 1.00 84.38 89 MET A C 1
ATOM 662 O O . MET A 1 89 ? 11.208 2.714 -15.283 1.00 84.38 89 MET A O 1
ATOM 666 N N . SER A 1 90 ? 9.914 1.302 -16.476 1.00 83.94 90 SER A N 1
ATOM 667 C CA . SER A 1 90 ? 8.754 2.178 -16.676 1.00 83.94 90 SER A CA 1
ATOM 668 C C . SER A 1 90 ? 7.479 1.424 -16.300 1.00 83.94 90 SER A C 1
ATOM 670 O O . SER A 1 90 ? 7.363 0.234 -16.596 1.00 83.94 90 SER A O 1
ATOM 672 N N . ILE A 1 91 ? 6.549 2.098 -15.624 1.00 83.50 91 ILE A N 1
ATOM 673 C CA . ILE A 1 91 ? 5.292 1.522 -15.131 1.00 83.50 91 ILE A CA 1
ATOM 674 C C . ILE A 1 91 ? 4.146 2.429 -15.600 1.00 83.50 91 ILE A C 1
ATOM 676 O O . ILE A 1 91 ? 4.126 3.599 -15.205 1.00 83.50 91 ILE A O 1
ATOM 680 N N . PRO A 1 92 ? 3.191 1.925 -16.403 1.00 85.94 92 PRO A N 1
ATOM 681 C CA . PRO A 1 92 ? 1.994 2.679 -16.767 1.00 85.94 92 PRO A CA 1
ATOM 682 C C . PRO A 1 92 ? 1.165 3.056 -15.537 1.00 85.94 92 PRO A C 1
ATOM 684 O O . PRO A 1 92 ? 1.069 2.289 -14.575 1.00 85.94 92 PRO A O 1
ATOM 687 N N . ARG A 1 93 ? 0.539 4.236 -15.556 1.00 81.94 93 ARG A N 1
ATOM 688 C CA . ARG A 1 93 ? -0.182 4.779 -14.391 1.00 81.94 93 ARG A CA 1
ATOM 689 C C . ARG A 1 93 ? -1.325 3.868 -13.950 1.00 81.94 93 ARG A C 1
ATOM 691 O O . ARG A 1 93 ? -1.571 3.708 -12.760 1.00 81.94 93 ARG A O 1
ATOM 698 N N . GLU A 1 94 ? -1.975 3.234 -14.913 1.00 85.12 94 GLU A N 1
ATOM 699 C CA . GLU A 1 94 ? -3.118 2.335 -14.766 1.00 85.12 94 GLU A CA 1
ATOM 700 C C . GLU A 1 94 ? -2.741 1.009 -14.089 1.00 85.12 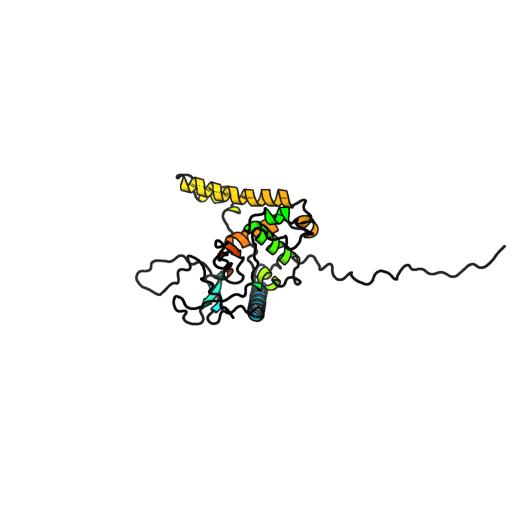94 GLU A C 1
ATOM 702 O O . GLU A 1 94 ? -3.623 0.214 -13.752 1.00 85.12 94 GLU A O 1
ATOM 707 N N . MET A 1 95 ? -1.443 0.737 -13.928 1.00 83.38 95 MET A N 1
ATOM 708 C CA . MET A 1 95 ? -0.924 -0.425 -13.207 1.00 83.38 95 MET A CA 1
ATOM 709 C C . MET A 1 95 ? -0.682 -0.136 -11.723 1.00 83.38 95 MET A C 1
ATOM 711 O O . MET A 1 95 ? -0.490 -1.076 -10.956 1.00 83.38 95 MET A O 1
ATOM 715 N N . ALA A 1 96 ? -0.738 1.126 -11.288 1.00 85.06 96 ALA A N 1
ATOM 716 C CA . ALA A 1 96 ? -0.537 1.518 -9.895 1.00 85.06 96 ALA A CA 1
ATOM 717 C C . ALA A 1 96 ? -1.861 1.715 -9.137 1.00 85.06 96 ALA A C 1
ATOM 719 O O . ALA A 1 96 ? -2.876 2.094 -9.722 1.00 85.06 96 ALA A O 1
ATOM 720 N N . LEU A 1 97 ? -1.831 1.510 -7.814 1.00 87.81 97 LEU A N 1
ATOM 721 C CA . LEU A 1 97 ? -2.874 2.013 -6.916 1.00 87.81 97 LEU A CA 1
ATOM 722 C C . LEU A 1 97 ? -2.509 3.440 -6.504 1.00 87.81 97 LEU A C 1
ATOM 724 O O . LEU A 1 9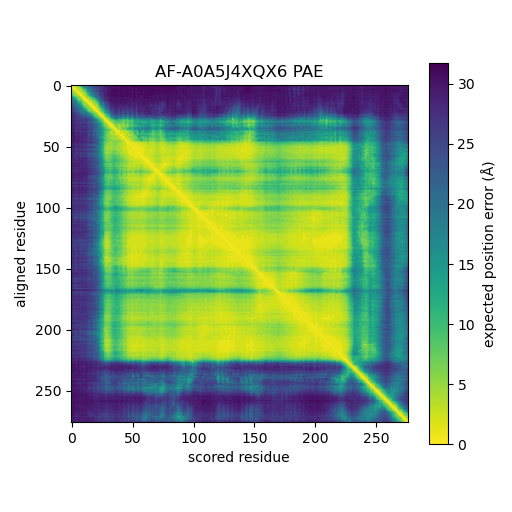7 ? -1.370 3.714 -6.119 1.00 87.81 97 LEU A O 1
ATOM 728 N N . ILE A 1 98 ? -3.468 4.355 -6.612 1.00 85.50 98 ILE A N 1
ATOM 729 C CA . ILE A 1 98 ? -3.224 5.791 -6.481 1.00 85.50 98 ILE A CA 1
ATOM 730 C C . ILE A 1 98 ? -4.257 6.381 -5.529 1.00 85.50 98 ILE A C 1
ATOM 732 O O . ILE A 1 98 ? -5.454 6.267 -5.782 1.00 85.50 98 ILE A O 1
ATOM 736 N N . ALA A 1 99 ? -3.784 7.028 -4.466 1.00 86.19 99 ALA A N 1
ATOM 737 C CA . ALA A 1 99 ? -4.597 7.852 -3.582 1.00 86.19 99 ALA A CA 1
ATOM 738 C C . ALA A 1 99 ? -4.358 9.322 -3.905 1.00 86.19 99 ALA A C 1
ATOM 740 O O . ALA A 1 99 ? -3.234 9.718 -4.220 1.00 86.19 99 ALA A O 1
ATOM 741 N N . GLN A 1 100 ? -5.409 10.131 -3.849 1.00 81.31 100 GLN A N 1
ATOM 742 C CA . GLN A 1 100 ? -5.324 11.531 -4.226 1.00 81.31 100 GLN A CA 1
ATOM 743 C C . GLN A 1 100 ? -6.282 12.373 -3.388 1.00 81.31 100 GLN A C 1
ATOM 745 O O . GLN A 1 100 ? -7.487 12.120 -3.359 1.00 81.31 100 GLN A O 1
ATOM 750 N N . ASP A 1 101 ? -5.750 13.451 -2.819 1.00 79.00 101 ASP A N 1
ATOM 751 C CA . ASP A 1 101 ? -6.549 14.422 -2.074 1.00 79.00 101 ASP A CA 1
ATOM 752 C C . ASP A 1 101 ? -7.660 15.028 -2.935 1.00 79.00 101 ASP A C 1
ATOM 754 O O . ASP A 1 101 ? -7.488 15.297 -4.134 1.00 79.00 101 ASP A O 1
ATOM 758 N N . GLY A 1 102 ? -8.806 15.256 -2.291 1.00 80.62 102 GLY A N 1
ATOM 759 C CA . GLY A 1 102 ? -9.974 15.880 -2.908 1.00 80.62 102 GLY A CA 1
ATOM 760 C C . GLY A 1 102 ? -10.627 15.047 -4.013 1.00 80.62 102 GLY A C 1
ATOM 761 O O . GLY A 1 102 ? -11.407 15.590 -4.792 1.00 80.62 102 GLY A O 1
ATOM 762 N N . THR A 1 103 ? -10.302 13.756 -4.124 1.00 85.75 103 THR A N 1
ATOM 763 C CA . THR A 1 103 ? -11.047 12.834 -4.991 1.00 85.75 103 THR A CA 1
ATOM 764 C C . THR A 1 103 ? -12.262 12.272 -4.271 1.00 85.75 103 THR A C 1
ATOM 766 O O . THR A 1 103 ? -12.281 12.204 -3.047 1.00 85.75 103 THR A O 1
ATOM 769 N N . ALA A 1 104 ? -13.282 11.891 -5.040 1.00 91.50 104 ALA A N 1
ATOM 770 C CA . ALA A 1 104 ? -14.403 11.120 -4.520 1.00 91.50 104 ALA A CA 1
ATOM 771 C C . ALA A 1 104 ? -13.963 9.680 -4.217 1.00 91.50 104 ALA A C 1
ATOM 773 O O . ALA A 1 104 ? -13.004 9.172 -4.811 1.00 91.50 104 ALA A O 1
ATOM 774 N N . SER A 1 105 ? -14.692 9.023 -3.322 1.00 94.19 105 SER A N 1
ATOM 775 C CA . SER A 1 105 ? -14.488 7.620 -2.996 1.00 94.19 105 SER A CA 1
ATOM 776 C C . SER A 1 105 ? -14.672 6.760 -4.254 1.00 94.19 105 SER A C 1
ATOM 778 O O . SER A 1 105 ? -15.657 6.924 -4.978 1.00 94.19 105 SER A O 1
ATOM 780 N N . PRO A 1 106 ? -13.770 5.804 -4.540 1.00 93.88 106 PRO A N 1
ATOM 781 C CA . PRO A 1 106 ? -13.955 4.845 -5.631 1.00 93.88 106 PRO A CA 1
ATOM 782 C C . PRO A 1 106 ? -15.041 3.798 -5.320 1.00 93.88 106 PRO A C 1
ATOM 784 O O . PRO A 1 106 ? -15.468 3.067 -6.214 1.00 93.88 106 PRO A O 1
ATOM 787 N N . PHE A 1 107 ? -15.488 3.716 -4.064 1.00 94.44 107 PHE A N 1
ATOM 788 C CA . PHE A 1 107 ? -16.527 2.804 -3.584 1.00 94.44 107 PHE A CA 1
ATOM 789 C C . PHE A 1 107 ? -17.478 3.525 -2.607 1.00 94.44 107 PHE A C 1
ATOM 791 O O . PHE A 1 107 ? -17.548 3.170 -1.427 1.00 94.44 107 PHE A O 1
ATOM 798 N N . PRO A 1 108 ? -18.260 4.522 -3.074 1.00 94.44 108 PRO A N 1
ATOM 799 C CA . PRO A 1 108 ? -19.106 5.360 -2.215 1.00 94.44 108 PRO A CA 1
ATOM 800 C C . PRO A 1 108 ? -20.181 4.574 -1.444 1.00 94.44 108 PRO A C 1
ATOM 802 O O . PRO A 1 108 ? -20.696 5.040 -0.433 1.00 94.44 108 PRO A O 1
ATOM 805 N N . TRP A 1 109 ? -20.508 3.356 -1.892 1.00 94.75 109 TRP A N 1
ATOM 806 C CA . TRP A 1 109 ? -21.416 2.442 -1.192 1.00 94.75 109 TRP A CA 1
ATOM 807 C C . TRP A 1 109 ? -20.786 1.752 0.033 1.00 94.75 109 TRP A C 1
ATOM 809 O O . TRP A 1 109 ? -21.507 1.127 0.809 1.00 94.75 109 TRP A O 1
ATOM 819 N N . LEU A 1 110 ? -19.462 1.836 0.209 1.00 95.06 110 LEU A N 1
ATOM 820 C CA . LEU A 1 110 ? -18.727 1.277 1.351 1.00 95.06 110 LEU A CA 1
ATOM 821 C C . LEU A 1 110 ? -18.132 2.356 2.261 1.00 95.06 110 LEU A C 1
ATOM 823 O O . LEU A 1 110 ? -18.194 2.209 3.482 1.00 95.06 110 LEU A O 1
ATOM 827 N N . LEU A 1 111 ? -17.548 3.401 1.670 1.00 92.31 111 LEU A N 1
ATOM 828 C CA . LEU A 1 111 ? -16.961 4.554 2.360 1.00 92.31 111 LEU A CA 1
ATOM 829 C C . LEU A 1 111 ? -17.469 5.832 1.707 1.00 92.31 111 LEU A C 1
ATOM 831 O O . LEU A 1 111 ? -17.343 5.970 0.490 1.00 92.31 111 LEU A O 1
ATOM 835 N N . SER A 1 112 ? -18.020 6.745 2.507 1.00 92.94 112 SER A N 1
ATOM 836 C CA . SER A 1 112 ? -18.558 8.011 2.009 1.00 92.94 112 SER A CA 1
ATOM 837 C C . SER A 1 112 ? -17.460 8.897 1.408 1.00 92.94 112 SER A C 1
ATOM 839 O O . SER A 1 112 ? -16.280 8.754 1.734 1.00 92.94 112 SER A O 1
ATOM 841 N N . ASP A 1 113 ? -17.839 9.838 0.540 1.00 93.75 113 ASP A N 1
ATOM 842 C CA . ASP A 1 113 ? -16.888 10.810 -0.017 1.00 93.75 113 ASP A CA 1
ATOM 843 C C . ASP A 1 113 ? -16.273 11.709 1.068 1.00 93.75 113 ASP A C 1
ATOM 845 O O . ASP A 1 113 ? -15.125 12.131 0.943 1.00 93.75 113 ASP A O 1
ATOM 849 N N . GLU A 1 114 ? -17.007 11.983 2.150 1.00 91.25 114 GLU A N 1
ATOM 850 C CA . GLU A 1 114 ? -16.522 12.762 3.295 1.00 91.25 114 GLU A CA 1
ATOM 851 C C . GLU A 1 114 ? -15.438 12.001 4.072 1.00 91.25 114 GLU A C 1
ATOM 853 O O . GLU A 1 114 ? -14.343 12.527 4.285 1.00 91.25 114 GLU A O 1
ATOM 858 N N . ASP A 1 115 ? -15.690 10.732 4.409 1.00 90.69 115 ASP A N 1
ATOM 859 C CA . ASP A 1 115 ? -14.704 9.877 5.085 1.00 90.69 115 ASP A CA 1
ATOM 860 C C . ASP A 1 115 ? -13.468 9.659 4.204 1.00 90.69 115 ASP A C 1
ATOM 862 O O . ASP A 1 115 ? -12.333 9.690 4.675 1.00 90.69 115 ASP A O 1
ATOM 866 N N . TRP A 1 116 ? -13.674 9.469 2.898 1.00 92.94 116 TRP A N 1
ATOM 867 C CA . TRP A 1 116 ? -12.588 9.274 1.945 1.00 92.94 116 TRP A CA 1
ATOM 868 C C . TRP A 1 116 ? -11.726 10.529 1.790 1.00 92.94 116 TRP A C 1
ATOM 870 O O . TRP A 1 116 ? -10.503 10.456 1.900 1.00 92.94 116 TRP A O 1
ATOM 880 N N . SER A 1 117 ? -12.344 11.685 1.543 1.00 90.50 117 SER A N 1
ATOM 881 C CA . SER A 1 117 ? -11.624 12.934 1.269 1.00 90.50 117 SER A CA 1
ATOM 882 C C . SER A 1 117 ? -10.918 13.517 2.494 1.00 90.50 117 SER A C 1
ATOM 884 O O . SER A 1 117 ? -9.926 14.226 2.328 1.00 90.50 117 SER A O 1
ATOM 886 N N . SER A 1 118 ? -11.395 13.208 3.703 1.00 89.69 118 SER A N 1
ATOM 887 C CA . SER A 1 118 ? -10.748 13.595 4.963 1.00 89.69 118 SER A CA 1
ATOM 888 C C . SER A 1 118 ? -9.623 12.645 5.394 1.00 89.69 118 SER A C 1
ATOM 890 O O . SER A 1 118 ? -8.770 13.032 6.197 1.00 89.69 118 SER A O 1
ATOM 892 N N . ALA A 1 119 ? -9.585 11.421 4.860 1.00 90.81 119 ALA A N 1
ATOM 893 C CA . ALA A 1 119 ? -8.554 10.444 5.176 1.00 90.81 119 ALA A CA 1
ATOM 894 C C . ALA A 1 119 ? -7.188 10.819 4.580 1.00 90.81 119 ALA A C 1
ATOM 896 O O . ALA A 1 119 ? -7.080 11.312 3.458 1.00 90.81 119 ALA A O 1
ATOM 897 N N . GLN A 1 120 ? -6.121 10.503 5.319 1.00 90.12 120 GLN A N 1
ATOM 898 C CA . GLN A 1 120 ? -4.749 10.594 4.813 1.00 90.12 120 GLN A CA 1
ATOM 899 C C . GLN A 1 120 ? -4.557 9.679 3.592 1.00 90.12 120 GLN A C 1
ATOM 901 O O . GLN A 1 120 ? -5.172 8.612 3.501 1.00 90.12 120 GLN A O 1
ATOM 906 N N . GLN A 1 121 ? -3.671 10.054 2.666 1.00 88.50 121 GLN A N 1
ATOM 907 C CA . GLN A 1 121 ? -3.443 9.289 1.433 1.00 88.50 121 GLN A CA 1
ATOM 908 C C . GLN A 1 121 ? -2.976 7.853 1.712 1.00 88.50 121 GLN A C 1
ATOM 910 O O . GLN A 1 121 ? -3.309 6.929 0.972 1.00 88.50 121 GLN A O 1
ATOM 915 N N . GLU A 1 122 ? -2.247 7.633 2.803 1.00 89.56 122 GLU A N 1
ATOM 916 C CA . GLU A 1 122 ? -1.838 6.310 3.265 1.00 89.56 122 GLU A CA 1
ATOM 917 C C . GLU A 1 122 ? -3.050 5.444 3.633 1.00 89.56 122 GLU A C 1
ATOM 919 O O . GLU A 1 122 ? -3.105 4.265 3.280 1.00 89.56 122 GLU A O 1
ATOM 924 N N . VAL A 1 123 ? -4.050 6.038 4.288 1.00 93.81 123 VAL A N 1
ATOM 925 C CA . VAL A 1 123 ? -5.308 5.368 4.648 1.00 93.81 123 VAL A CA 1
ATOM 926 C C . VAL A 1 123 ? -6.137 5.082 3.400 1.00 93.81 123 VAL A C 1
ATOM 928 O O . VAL A 1 123 ? -6.643 3.971 3.246 1.00 93.81 123 VAL A O 1
ATOM 931 N N . GLN A 1 124 ? -6.216 6.033 2.466 1.00 94.44 124 GLN A N 1
ATOM 932 C CA . GLN A 1 124 ? -6.864 5.830 1.167 1.00 94.44 124 GLN A CA 1
ATOM 933 C C . GLN A 1 124 ? -6.212 4.677 0.382 1.00 94.44 124 GLN A C 1
ATOM 935 O O . GLN A 1 124 ? -6.912 3.805 -0.138 1.00 94.44 124 GLN A O 1
ATOM 940 N N . LEU A 1 125 ? -4.873 4.618 0.328 1.00 93.62 125 LEU A N 1
ATOM 941 C CA . LEU A 1 125 ? -4.148 3.514 -0.310 1.00 93.62 125 LEU A CA 1
ATOM 942 C C . LEU A 1 125 ? -4.389 2.182 0.401 1.00 93.62 125 LEU A C 1
ATOM 944 O O . LEU A 1 125 ? -4.550 1.164 -0.272 1.00 93.62 125 LEU A O 1
ATOM 948 N N . ALA A 1 126 ? -4.427 2.169 1.735 1.00 94.94 126 ALA A N 1
ATOM 949 C CA . ALA A 1 126 ? -4.700 0.956 2.499 1.00 94.94 126 ALA A CA 1
ATOM 950 C C . ALA A 1 126 ? -6.121 0.444 2.227 1.00 94.94 126 ALA A C 1
ATOM 952 O O . ALA A 1 126 ? -6.304 -0.750 1.993 1.00 94.94 126 ALA A O 1
ATOM 953 N N . ALA A 1 127 ? -7.111 1.339 2.160 1.00 95.62 127 ALA A N 1
ATOM 954 C CA . ALA A 1 127 ? -8.485 0.997 1.805 1.00 95.62 127 ALA A CA 1
ATOM 955 C C . ALA A 1 127 ? -8.596 0.463 0.364 1.00 95.62 127 ALA A C 1
ATOM 957 O O . ALA A 1 127 ? -9.233 -0.566 0.137 1.00 95.62 127 ALA A O 1
ATOM 958 N N . LEU A 1 128 ? -7.924 1.096 -0.605 1.00 95.81 128 LEU A N 1
ATOM 959 C CA . LEU A 1 128 ? -7.830 0.598 -1.984 1.00 95.81 128 LEU A CA 1
ATOM 960 C C . LEU A 1 128 ? -7.202 -0.794 -2.054 1.00 95.81 128 LEU A C 1
ATOM 962 O O . LEU A 1 128 ? -7.704 -1.662 -2.770 1.00 95.81 128 LEU A O 1
ATOM 966 N N . LEU A 1 129 ? -6.108 -1.012 -1.325 1.00 95.50 129 LEU A N 1
ATOM 967 C CA . LEU A 1 129 ? -5.413 -2.293 -1.285 1.00 95.50 129 LEU A CA 1
ATOM 968 C C . LEU A 1 129 ? -6.300 -3.385 -0.674 1.00 95.50 129 LEU A C 1
ATOM 970 O O . LEU A 1 129 ? -6.422 -4.459 -1.259 1.00 95.50 129 LEU A O 1
ATOM 974 N N . LEU A 1 130 ? -6.963 -3.098 0.449 1.00 96.38 130 LEU A N 1
ATOM 975 C CA . LEU A 1 130 ? -7.904 -4.009 1.105 1.00 96.38 130 LEU A CA 1
ATOM 976 C C . LEU A 1 130 ? -9.075 -4.372 0.201 1.00 96.38 130 LEU A C 1
ATOM 978 O O . LEU A 1 130 ? -9.372 -5.552 0.032 1.00 96.38 130 LEU A O 1
ATOM 982 N N . TYR A 1 131 ? -9.712 -3.371 -0.406 1.00 96.25 131 TYR A N 1
ATOM 983 C CA . TYR A 1 131 ? -10.819 -3.583 -1.330 1.00 96.25 131 TYR A CA 1
ATOM 984 C C . TYR A 1 131 ? -10.408 -4.526 -2.468 1.00 96.25 131 TYR A C 1
ATOM 986 O O . TYR A 1 131 ? -11.054 -5.545 -2.703 1.00 96.25 131 TYR A O 1
ATOM 994 N N . ASN A 1 132 ? -9.275 -4.245 -3.117 1.00 95.38 132 ASN A N 1
ATOM 995 C CA . ASN A 1 132 ? -8.771 -5.066 -4.216 1.00 95.38 132 ASN A CA 1
ATOM 996 C C . ASN A 1 132 ? -8.300 -6.457 -3.773 1.00 95.38 132 ASN A C 1
ATOM 998 O O . ASN A 1 132 ? -8.415 -7.400 -4.551 1.00 95.38 132 ASN A O 1
ATOM 1002 N N . ALA A 1 133 ? -7.798 -6.615 -2.548 1.00 94.12 133 ALA A N 1
ATOM 1003 C CA . ALA A 1 133 ? -7.472 -7.928 -2.000 1.00 94.12 133 ALA A CA 1
ATOM 1004 C C . ALA A 1 133 ? -8.741 -8.764 -1.766 1.00 94.12 133 ALA A C 1
ATOM 1006 O O . ALA A 1 133 ? -8.770 -9.951 -2.087 1.00 94.12 133 ALA A O 1
ATOM 1007 N N . LYS A 1 134 ? -9.818 -8.137 -1.275 1.00 94.56 134 LYS A N 1
ATOM 1008 C CA . LYS A 1 134 ? -11.108 -8.792 -1.000 1.00 94.56 134 LYS A CA 1
ATOM 1009 C C . LYS A 1 134 ? -11.896 -9.148 -2.260 1.00 94.56 134 LYS A C 1
ATOM 1011 O O . LYS A 1 134 ? -12.651 -10.114 -2.229 1.00 94.56 134 LYS A O 1
ATOM 1016 N N . LEU A 1 135 ? -11.685 -8.435 -3.368 1.00 94.06 135 LEU A N 1
ATOM 1017 C CA . LEU A 1 135 ? -12.187 -8.847 -4.685 1.00 94.06 135 LEU A CA 1
ATOM 1018 C C . LEU A 1 135 ? -11.550 -10.156 -5.181 1.00 94.06 135 LEU A C 1
ATOM 1020 O O . LEU A 1 135 ? -12.121 -10.832 -6.035 1.00 94.06 135 LEU A O 1
ATOM 1024 N N . GLY A 1 136 ? -10.378 -10.536 -4.661 1.00 92.38 136 GLY A N 1
ATOM 1025 C CA . GLY A 1 136 ? -9.697 -11.752 -5.087 1.00 92.38 136 GLY A CA 1
ATOM 1026 C C . GLY A 1 136 ? -9.412 -11.735 -6.599 1.00 92.38 136 GLY A C 1
ATOM 1027 O O . GLY A 1 136 ? -8.982 -10.697 -7.105 1.00 92.38 136 GLY A O 1
ATOM 1028 N N . PRO A 1 137 ? -9.645 -12.844 -7.328 1.00 92.94 137 PRO A N 1
ATOM 1029 C CA . PRO A 1 137 ? -9.365 -12.944 -8.765 1.00 92.94 137 PRO A CA 1
ATOM 1030 C C . PRO A 1 137 ? -10.074 -11.910 -9.653 1.00 92.94 137 PRO A C 1
ATOM 1032 O O . PRO A 1 137 ? -9.613 -11.664 -10.765 1.00 92.94 137 PRO A O 1
ATOM 1035 N N . ASP A 1 138 ? -11.155 -11.286 -9.175 1.00 94.81 138 ASP A N 1
ATOM 1036 C CA . ASP A 1 138 ? -11.869 -10.237 -9.916 1.00 94.81 138 ASP A CA 1
ATOM 1037 C C . ASP A 1 138 ? -11.111 -8.895 -9.912 1.00 94.81 138 ASP A C 1
ATOM 1039 O O . ASP A 1 138 ? -11.423 -7.980 -10.677 1.00 94.81 138 ASP A O 1
ATOM 1043 N N . SER A 1 139 ? -10.090 -8.757 -9.061 1.00 94.31 139 SER A N 1
ATOM 1044 C CA . SER A 1 139 ? -9.208 -7.598 -9.054 1.00 94.31 139 SER A CA 1
ATOM 1045 C C . SER A 1 139 ? -8.188 -7.673 -10.182 1.00 94.31 139 SER A C 1
ATOM 1047 O O . SER A 1 139 ? -7.388 -8.607 -10.260 1.00 94.31 139 SER A O 1
ATOM 1049 N N . LYS A 1 140 ? -8.099 -6.601 -10.982 1.00 93.12 140 LYS A N 1
ATOM 1050 C CA . LYS A 1 140 ? -7.003 -6.419 -11.948 1.00 93.12 140 LYS A CA 1
ATOM 1051 C C . LYS A 1 140 ? -5.636 -6.575 -11.279 1.00 93.12 140 LYS A C 1
ATOM 1053 O O . LYS A 1 140 ? -4.711 -7.051 -11.919 1.00 93.12 140 LYS A O 1
ATOM 1058 N N . TRP A 1 141 ? -5.490 -6.177 -10.018 1.00 92.75 141 TRP A N 1
ATOM 1059 C CA . TRP A 1 141 ? -4.220 -6.204 -9.289 1.00 92.75 141 TRP A CA 1
ATOM 1060 C C . TRP A 1 141 ? -3.954 -7.525 -8.561 1.00 92.75 141 TRP A C 1
ATOM 1062 O O . TRP A 1 141 ? -2.960 -7.623 -7.842 1.00 92.75 141 TRP A O 1
ATOM 1072 N N . TYR A 1 142 ? -4.810 -8.537 -8.731 1.00 91.50 142 TYR A N 1
ATOM 1073 C CA . TYR A 1 142 ? -4.726 -9.794 -7.992 1.00 91.50 142 TYR A CA 1
ATOM 1074 C C . TYR A 1 142 ? -3.342 -10.468 -8.048 1.00 91.50 142 TYR A C 1
ATOM 1076 O O . TYR A 1 142 ? -2.819 -10.762 -6.969 1.00 91.50 142 TYR A O 1
ATOM 1084 N N . PRO A 1 143 ? -2.680 -10.634 -9.217 1.00 89.94 143 PRO A N 1
ATOM 1085 C CA . PRO A 1 143 ? -1.357 -11.270 -9.271 1.00 89.94 143 PRO A CA 1
ATOM 1086 C C . PRO A 1 143 ? -0.306 -10.518 -8.447 1.00 89.94 143 PRO A C 1
ATOM 1088 O O . PRO A 1 143 ? 0.497 -11.117 -7.733 1.00 89.94 143 PRO A O 1
ATOM 1091 N N . TRP A 1 144 ? -0.352 -9.184 -8.473 1.00 87.88 144 TRP A N 1
ATOM 1092 C CA . TRP A 1 144 ? 0.549 -8.356 -7.679 1.00 87.88 144 TRP A CA 1
ATOM 1093 C C . TRP A 1 144 ? 0.236 -8.404 -6.179 1.00 87.88 144 TRP A C 1
ATOM 1095 O O . TRP A 1 144 ? 1.164 -8.528 -5.379 1.00 87.88 144 TRP A O 1
ATOM 1105 N N . ILE A 1 145 ? -1.040 -8.394 -5.784 1.00 89.56 145 ILE A N 1
ATOM 1106 C CA . ILE A 1 145 ? -1.442 -8.525 -4.374 1.00 89.56 145 ILE A CA 1
ATOM 1107 C C . ILE A 1 145 ? -0.996 -9.876 -3.803 1.00 89.56 145 ILE A C 1
ATOM 1109 O O . ILE A 1 145 ? -0.443 -9.916 -2.705 1.00 89.56 145 ILE A O 1
ATOM 1113 N N . GLN A 1 146 ? -1.160 -10.974 -4.551 1.00 86.62 146 GLN A N 1
ATOM 1114 C CA . GLN A 1 146 ? -0.714 -12.309 -4.122 1.00 86.62 146 GLN A CA 1
ATOM 1115 C C . GLN A 1 146 ? 0.809 -12.420 -3.969 1.00 86.62 146 GLN A C 1
ATOM 1117 O O . GLN A 1 146 ? 1.296 -13.293 -3.241 1.00 86.62 146 GLN A O 1
ATOM 1122 N N . ALA A 1 147 ? 1.561 -11.537 -4.630 1.00 82.81 147 ALA A N 1
ATOM 1123 C CA . ALA A 1 147 ? 3.007 -11.457 -4.516 1.00 82.81 147 ALA A CA 1
ATOM 1124 C C . ALA A 1 147 ? 3.484 -10.568 -3.351 1.00 82.81 147 ALA A C 1
ATOM 1126 O O . ALA A 1 147 ? 4.675 -10.605 -3.027 1.00 82.81 147 ALA A O 1
ATOM 1127 N N . LEU A 1 148 ? 2.615 -9.792 -2.692 1.00 84.56 148 LEU A N 1
ATOM 1128 C CA . LEU A 1 148 ? 3.009 -8.956 -1.553 1.00 84.56 148 LEU A CA 1
ATOM 1129 C C . LEU A 1 148 ? 3.468 -9.801 -0.352 1.00 84.56 148 LEU A C 1
ATOM 1131 O O . LEU A 1 148 ? 3.028 -10.939 -0.181 1.00 84.56 148 LEU A O 1
ATOM 1135 N N . PRO A 1 149 ? 4.360 -9.275 0.510 1.00 80.38 149 PRO A N 1
ATOM 1136 C CA . PRO A 1 149 ? 4.684 -9.956 1.755 1.00 80.38 149 PRO A CA 1
ATOM 1137 C C . PRO A 1 149 ? 3.444 -10.081 2.635 1.00 80.38 149 PRO A C 1
ATOM 1139 O O . PRO A 1 149 ? 2.650 -9.148 2.760 1.00 80.38 149 PRO A O 1
ATOM 1142 N N . THR A 1 150 ? 3.312 -11.233 3.280 1.00 81.75 150 THR A N 1
ATOM 1143 C CA . THR A 1 150 ? 2.212 -11.519 4.208 1.00 81.75 150 THR A CA 1
ATOM 1144 C C . THR A 1 150 ? 2.565 -11.212 5.659 1.00 81.75 150 THR A C 1
ATOM 1146 O O . THR A 1 150 ? 1.692 -11.258 6.516 1.00 81.75 150 THR A O 1
ATOM 1149 N N . LYS A 1 151 ? 3.846 -10.967 5.956 1.00 77.06 151 LYS A N 1
ATOM 1150 C CA . LYS A 1 151 ? 4.360 -10.696 7.301 1.00 77.06 151 LYS A CA 1
ATOM 1151 C C . LYS A 1 151 ? 5.325 -9.522 7.260 1.00 77.06 151 LYS A C 1
ATOM 1153 O O . LYS A 1 151 ? 6.097 -9.390 6.309 1.00 77.06 151 LYS A O 1
ATOM 1158 N N . PHE A 1 152 ? 5.283 -8.718 8.313 1.00 77.31 152 PHE A N 1
ATOM 1159 C CA . PHE A 1 152 ? 6.135 -7.558 8.503 1.00 77.31 152 PHE A CA 1
ATOM 1160 C C . PHE A 1 152 ? 6.794 -7.640 9.863 1.00 77.31 152 PHE A C 1
ATOM 1162 O O . PHE A 1 152 ? 6.118 -7.838 10.864 1.00 77.31 152 PHE A O 1
ATOM 1169 N N . ASP A 1 153 ? 8.107 -7.462 9.868 1.00 78.00 153 ASP A N 1
ATOM 1170 C CA . ASP A 1 153 ? 8.896 -7.305 11.079 1.00 78.00 153 ASP A CA 1
ATOM 1171 C C . ASP A 1 153 ? 9.356 -5.846 11.152 1.00 78.00 153 ASP A C 1
ATOM 1173 O O . ASP A 1 153 ? 10.479 -5.488 10.802 1.00 78.00 153 ASP A O 1
ATOM 1177 N N . THR A 1 154 ? 8.402 -4.961 11.432 1.00 81.31 154 THR A N 1
ATOM 1178 C CA . THR A 1 154 ? 8.641 -3.516 11.543 1.00 81.31 154 THR A CA 1
ATOM 1179 C C . THR A 1 154 ? 8.382 -3.083 12.968 1.00 81.31 154 THR A C 1
ATOM 1181 O O . THR A 1 154 ? 7.452 -3.600 13.576 1.00 81.31 154 THR A O 1
ATOM 1184 N N . LEU A 1 155 ? 9.120 -2.080 13.446 1.00 86.88 155 LEU A N 1
ATOM 1185 C CA . LEU A 1 155 ? 9.077 -1.614 14.838 1.00 86.88 155 LEU A CA 1
ATOM 1186 C C . LEU A 1 155 ? 7.670 -1.436 15.440 1.00 86.88 155 LEU A C 1
ATOM 1188 O O . LEU A 1 155 ? 7.496 -1.841 16.581 1.00 86.88 155 LEU A O 1
ATOM 1192 N N . PRO A 1 156 ? 6.641 -0.929 14.723 1.00 86.19 156 PRO A N 1
ATOM 1193 C CA . PRO A 1 156 ? 5.288 -0.842 15.290 1.00 86.19 156 PRO A CA 1
ATOM 1194 C C . PRO A 1 156 ? 4.634 -2.190 15.656 1.00 86.19 156 PRO A C 1
ATOM 1196 O O . PRO A 1 156 ? 3.624 -2.196 16.348 1.00 86.19 156 PRO A O 1
ATOM 1199 N N . HIS A 1 157 ? 5.170 -3.320 15.184 1.00 83.94 157 HIS A N 1
ATOM 1200 C CA . HIS A 1 157 ? 4.710 -4.670 15.537 1.00 83.94 157 HIS A CA 1
ATOM 1201 C C . HIS A 1 157 ? 5.547 -5.322 16.642 1.00 83.94 157 HIS A C 1
ATOM 1203 O O . HIS A 1 157 ? 5.234 -6.437 17.055 1.00 83.94 157 HIS A O 1
ATOM 1209 N N . TRP A 1 158 ? 6.630 -4.677 17.078 1.00 88.75 158 TRP A N 1
ATOM 1210 C CA . TRP A 1 158 ? 7.484 -5.210 18.130 1.00 88.75 158 TRP A CA 1
ATOM 1211 C C . TRP A 1 158 ? 6.797 -5.049 19.480 1.00 88.75 158 TRP A C 1
ATOM 1213 O O . TRP A 1 158 ? 6.092 -4.073 19.746 1.00 88.75 158 TRP A O 1
ATOM 1223 N N . THR A 1 159 ? 7.009 -6.022 20.351 1.00 89.75 159 THR A N 1
ATOM 1224 C CA . THR A 1 159 ? 6.566 -5.944 21.737 1.00 89.75 159 THR A CA 1
ATOM 1225 C C . THR A 1 159 ? 7.320 -4.835 22.477 1.00 89.75 159 THR A C 1
ATOM 1227 O O . THR A 1 159 ? 8.453 -4.505 22.112 1.00 89.75 159 THR A O 1
ATOM 1230 N N . PRO A 1 160 ? 6.754 -4.287 23.569 1.00 89.00 160 PRO A N 1
ATOM 1231 C CA . PRO A 1 160 ? 7.466 -3.311 24.391 1.00 89.00 160 PRO A CA 1
ATOM 1232 C C . PRO A 1 160 ? 8.849 -3.806 24.834 1.00 89.00 160 PRO A C 1
ATOM 1234 O O . PRO A 1 160 ? 9.809 -3.052 24.762 1.00 89.00 160 PRO A O 1
ATOM 1237 N N . ALA A 1 161 ? 8.968 -5.093 25.185 1.00 91.25 161 ALA A N 1
ATOM 1238 C CA . ALA A 1 161 ? 10.239 -5.700 25.570 1.00 91.25 161 ALA A CA 1
ATOM 1239 C C . ALA A 1 161 ? 11.275 -5.689 24.429 1.00 91.25 161 ALA A C 1
ATOM 1241 O O . ALA A 1 161 ? 12.422 -5.326 24.658 1.00 91.25 161 ALA A O 1
ATOM 1242 N N . GLU A 1 162 ? 10.881 -6.031 23.198 1.00 92.25 162 GLU A N 1
ATOM 1243 C CA . GLU A 1 162 ? 11.774 -5.972 22.028 1.00 92.25 162 GLU A CA 1
ATOM 1244 C C . GLU A 1 162 ? 12.200 -4.536 21.695 1.00 92.25 162 GLU A C 1
ATOM 1246 O O . GLU A 1 162 ? 13.342 -4.303 21.302 1.00 92.25 162 GLU A O 1
ATOM 1251 N N . LEU A 1 163 ? 11.305 -3.558 21.864 1.00 90.56 163 LEU A N 1
ATOM 1252 C CA . LEU A 1 163 ? 11.645 -2.148 21.670 1.00 90.56 163 LEU A CA 1
ATOM 1253 C C . LEU A 1 163 ? 12.575 -1.616 22.770 1.00 90.56 163 LEU A C 1
ATOM 1255 O O . LEU A 1 163 ? 13.408 -0.752 22.495 1.00 90.56 163 LEU A O 1
ATOM 1259 N N . ASP A 1 164 ? 12.460 -2.117 23.999 1.00 90.00 164 ASP A N 1
ATOM 1260 C CA . ASP A 1 164 ? 13.308 -1.711 25.124 1.00 90.00 164 ASP A CA 1
ATOM 12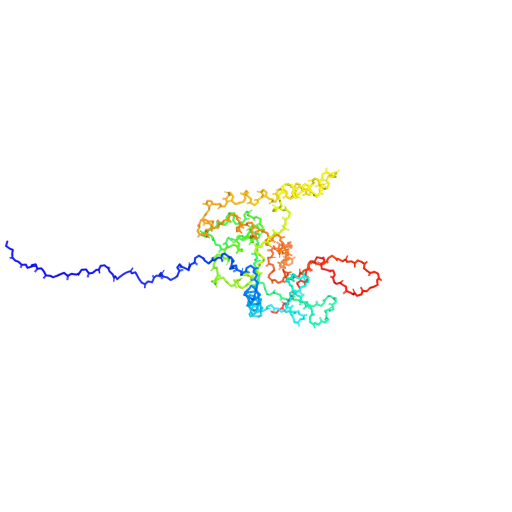61 C C . ASP A 1 164 ? 14.758 -2.204 24.964 1.00 90.00 164 ASP A C 1
ATOM 1263 O O . ASP A 1 164 ? 15.691 -1.516 25.384 1.00 90.00 164 ASP A O 1
ATOM 1267 N N . GLU A 1 165 ? 14.977 -3.317 24.254 1.00 92.75 165 GLU A N 1
ATOM 1268 C CA . GLU A 1 165 ? 16.317 -3.790 23.864 1.00 92.75 165 GLU A CA 1
ATOM 1269 C C . GLU A 1 165 ? 17.061 -2.806 22.946 1.00 92.75 165 GLU A C 1
ATOM 1271 O O . GLU A 1 165 ? 18.292 -2.816 22.888 1.00 92.75 165 GLU A O 1
ATOM 1276 N N . LEU A 1 166 ? 16.349 -1.904 22.256 1.00 89.50 166 LEU A N 1
ATOM 1277 C CA . LEU A 1 166 ? 16.978 -0.840 21.466 1.00 89.50 166 LEU A CA 1
ATOM 1278 C C . LEU A 1 166 ? 17.618 0.248 22.344 1.00 89.50 166 LEU A C 1
ATOM 1280 O O . LEU A 1 166 ? 18.354 1.082 21.819 1.00 89.50 166 LEU A O 1
ATOM 1284 N N . GLN A 1 167 ? 17.335 0.255 23.656 1.00 89.38 167 GLN A N 1
ATOM 1285 C CA . GLN A 1 167 ? 17.871 1.205 24.642 1.00 89.38 167 GLN A CA 1
ATOM 1286 C C . GLN A 1 167 ? 17.653 2.677 24.245 1.00 89.38 167 GLN A C 1
ATOM 1288 O O . GLN A 1 167 ? 18.440 3.562 24.581 1.00 89.38 167 GLN A O 1
ATOM 1293 N N . LEU A 1 168 ? 16.558 2.936 23.525 1.00 83.00 168 LEU A N 1
ATOM 1294 C CA . LEU A 1 168 ? 16.147 4.267 23.098 1.00 83.00 168 LEU A CA 1
ATOM 1295 C C . LEU A 1 168 ? 15.615 5.038 24.308 1.00 83.00 168 LEU A C 1
ATOM 1297 O O . LEU A 1 168 ? 14.646 4.614 24.934 1.00 83.00 168 LEU A O 1
ATOM 1301 N N . GLY A 1 169 ? 16.218 6.181 24.630 1.00 77.50 169 GLY A N 1
ATOM 1302 C CA . GLY A 1 169 ? 15.711 7.031 25.713 1.00 77.50 169 GLY A CA 1
ATOM 1303 C C . GLY A 1 169 ? 16.734 7.955 26.357 1.00 77.50 169 GLY A C 1
ATOM 1304 O O . GLY A 1 169 ? 16.418 8.645 27.324 1.00 77.50 169 GLY A O 1
ATOM 1305 N N . THR A 1 170 ? 17.960 7.981 25.839 1.00 85.19 170 THR A N 1
ATOM 1306 C CA . THR A 1 170 ? 19.052 8.789 26.389 1.00 85.19 170 THR A CA 1
ATOM 1307 C C . THR A 1 170 ? 19.110 10.182 25.772 1.00 85.19 170 THR A C 1
ATOM 1309 O O . THR A 1 170 ? 19.558 11.130 26.417 1.00 85.19 170 THR A O 1
ATOM 1312 N N . THR A 1 171 ? 18.616 10.334 24.541 1.00 92.56 171 THR A N 1
ATOM 1313 C CA . THR A 1 171 ? 18.575 11.614 23.829 1.00 92.56 171 THR A CA 1
ATOM 1314 C C . THR A 1 171 ? 17.150 12.012 23.458 1.00 92.56 171 THR A C 1
ATOM 1316 O O . THR A 1 171 ? 16.270 11.172 23.281 1.00 92.56 171 THR A O 1
ATOM 1319 N N . THR A 1 172 ? 16.918 13.314 23.268 1.00 91.38 172 THR A N 1
ATOM 1320 C CA . THR A 1 172 ? 15.637 13.829 22.756 1.00 91.38 172 THR A CA 1
ATOM 1321 C C . THR A 1 172 ? 15.264 13.198 21.412 1.00 91.38 172 THR A C 1
ATOM 1323 O O . THR A 1 172 ? 14.091 12.951 21.158 1.00 91.38 172 THR A O 1
ATOM 1326 N N . THR A 1 173 ? 16.253 12.909 20.561 1.00 90.44 173 THR A N 1
ATOM 1327 C CA . THR A 1 173 ? 16.036 12.251 19.267 1.00 90.44 173 THR A CA 1
ATOM 1328 C C . THR A 1 173 ? 15.544 10.816 19.435 1.00 90.44 173 THR A C 1
ATOM 1330 O O . THR A 1 173 ? 14.598 10.423 18.763 1.00 90.44 173 THR A O 1
ATOM 1333 N N . GLU A 1 174 ? 16.139 10.046 20.346 1.00 89.69 174 GLU A N 1
ATOM 1334 C CA . GLU A 1 174 ? 15.705 8.672 20.630 1.00 89.69 174 GLU A CA 1
ATOM 1335 C C . GLU A 1 174 ? 14.307 8.625 21.245 1.00 89.69 174 GLU A C 1
ATOM 1337 O O . GLU A 1 174 ? 13.492 7.799 20.843 1.00 89.69 174 GLU A O 1
ATOM 1342 N N . LEU A 1 175 ? 14.010 9.536 22.177 1.00 89.75 175 LEU A N 1
ATOM 1343 C CA . LEU A 1 175 ? 12.676 9.661 22.769 1.00 89.75 175 LEU A CA 1
ATOM 1344 C C . LEU A 1 175 ? 11.628 10.040 21.717 1.00 89.75 175 LEU A C 1
ATOM 1346 O O . LEU A 1 175 ? 10.541 9.467 21.703 1.00 89.75 175 LEU A O 1
ATOM 1350 N N . GLY A 1 176 ? 11.963 10.968 20.815 1.00 89.81 176 GLY A N 1
ATOM 1351 C CA . GLY A 1 176 ? 11.103 11.333 19.689 1.00 89.81 176 GLY A CA 1
ATOM 1352 C C . GLY A 1 176 ? 10.836 10.144 18.769 1.00 89.81 176 GLY A C 1
ATOM 1353 O O . GLY A 1 176 ? 9.685 9.844 18.474 1.00 89.81 176 GLY A O 1
ATOM 1354 N N . PHE A 1 177 ? 11.882 9.404 18.396 1.00 88.38 177 PHE A N 1
ATOM 1355 C CA . PHE A 1 177 ? 11.746 8.204 17.574 1.00 88.38 177 PHE A CA 1
ATOM 1356 C C . PHE A 1 177 ? 10.894 7.120 18.248 1.00 88.38 177 PHE A C 1
ATOM 1358 O O . PHE A 1 177 ? 10.021 6.544 17.602 1.00 88.38 177 PHE A O 1
ATOM 1365 N N . ARG A 1 178 ? 11.087 6.865 19.552 1.00 89.94 178 ARG A N 1
ATOM 1366 C CA . ARG A 1 178 ? 10.245 5.920 20.301 1.00 89.94 178 ARG A CA 1
ATOM 1367 C C . ARG A 1 178 ? 8.781 6.360 20.290 1.00 89.94 178 ARG A C 1
ATOM 1369 O O . ARG A 1 178 ? 7.916 5.555 19.969 1.00 89.94 178 ARG A O 1
ATOM 1376 N N . SER A 1 179 ? 8.522 7.645 20.531 1.00 90.62 179 SER A N 1
ATOM 1377 C CA . SER A 1 179 ? 7.169 8.203 20.471 1.00 90.62 179 SER A CA 1
ATOM 1378 C C . SER A 1 179 ? 6.526 8.059 19.087 1.00 90.62 179 SER A C 1
ATOM 1380 O O . SER A 1 179 ? 5.323 7.833 19.012 1.00 90.62 179 SER A O 1
ATOM 1382 N N . GLU A 1 180 ? 7.287 8.186 17.997 1.00 89.38 180 GLU A N 1
ATOM 1383 C CA . GLU A 1 180 ? 6.780 7.973 16.633 1.00 89.38 180 GLU A CA 1
ATOM 1384 C C . GLU A 1 180 ? 6.423 6.503 16.369 1.00 89.38 180 GLU A C 1
ATOM 1386 O O . GLU A 1 180 ? 5.410 6.220 15.725 1.00 89.38 180 GLU A O 1
ATOM 1391 N N . VAL A 1 181 ? 7.236 5.566 16.871 1.00 89.25 181 VAL A N 1
ATOM 1392 C CA . VAL A 1 181 ? 6.955 4.125 16.782 1.00 89.25 181 VAL A CA 1
ATOM 1393 C C . VAL A 1 181 ? 5.669 3.785 17.536 1.00 89.25 181 VAL A C 1
ATOM 1395 O O . VAL A 1 181 ? 4.784 3.153 16.954 1.00 89.25 181 VAL A O 1
ATOM 1398 N N . ASP A 1 182 ? 5.539 4.253 18.779 1.00 90.00 182 ASP A N 1
ATOM 1399 C CA . ASP A 1 182 ? 4.368 4.003 19.625 1.00 90.00 182 ASP A CA 1
ATOM 1400 C C . ASP A 1 182 ? 3.101 4.626 19.007 1.00 90.00 182 ASP A C 1
ATOM 1402 O O . ASP A 1 182 ? 2.095 3.939 18.816 1.00 90.00 182 ASP A O 1
ATOM 1406 N N . ALA A 1 183 ? 3.172 5.887 18.562 1.00 91.06 183 ALA A N 1
ATOM 1407 C CA . ALA A 1 183 ? 2.054 6.572 17.909 1.00 91.06 183 ALA A CA 1
ATOM 1408 C C . ALA A 1 183 ? 1.573 5.841 16.647 1.00 91.06 183 ALA A C 1
ATOM 1410 O O . ALA A 1 183 ? 0.383 5.841 16.329 1.00 91.06 183 ALA A O 1
ATOM 1411 N N . ARG A 1 184 ? 2.484 5.192 15.916 1.00 87.75 184 ARG A N 1
ATOM 1412 C CA . ARG A 1 184 ? 2.132 4.429 14.719 1.00 87.75 184 ARG A CA 1
ATOM 1413 C C . ARG A 1 184 ? 1.462 3.094 15.034 1.00 87.75 184 ARG A C 1
ATOM 1415 O O . ARG A 1 184 ? 0.581 2.686 14.277 1.00 87.75 184 ARG A O 1
ATOM 1422 N N . ALA A 1 185 ? 1.849 2.434 16.123 1.00 87.50 185 ALA A N 1
ATOM 1423 C CA . ALA A 1 185 ? 1.145 1.250 16.610 1.00 87.50 185 ALA A CA 1
ATOM 1424 C C . ALA A 1 185 ? -0.281 1.617 17.064 1.00 87.50 185 ALA A C 1
ATOM 1426 O O . ALA A 1 185 ? -1.256 0.989 16.647 1.00 87.50 185 ALA A O 1
ATOM 1427 N N . GLU A 1 186 ? -0.422 2.699 17.834 1.00 92.62 186 GLU A N 1
ATOM 1428 C CA . GLU A 1 186 ? -1.717 3.208 18.303 1.00 92.62 186 GLU A CA 1
ATOM 1429 C C . GLU A 1 186 ? -2.625 3.661 17.154 1.00 92.62 186 GLU A C 1
ATOM 1431 O O . GLU A 1 186 ? -3.829 3.389 17.168 1.00 92.62 186 GLU A O 1
ATOM 1436 N N . PHE A 1 187 ? -2.053 4.308 16.133 1.00 92.88 187 PHE A N 1
ATOM 1437 C CA . PHE A 1 187 ? -2.782 4.786 14.961 1.00 92.88 187 PHE A CA 1
ATOM 1438 C C . PHE A 1 187 ? -3.587 3.674 14.283 1.00 92.88 187 PHE A C 1
ATOM 1440 O O . PHE A 1 187 ? -4.762 3.877 13.977 1.00 92.88 187 PHE A O 1
ATOM 1447 N N . SER A 1 188 ? -2.989 2.498 14.076 1.00 90.75 188 SER A N 1
ATOM 1448 C CA . SER A 1 188 ? -3.688 1.401 13.403 1.00 90.75 188 SER A CA 1
ATOM 1449 C C . SER A 1 188 ? -4.874 0.878 14.221 1.00 90.75 188 SER A C 1
ATOM 1451 O O . SER A 1 188 ? -5.976 0.691 13.696 1.00 90.75 188 SER A O 1
ATOM 1453 N N . VAL A 1 189 ? -4.690 0.736 15.538 1.00 93.50 189 VAL A N 1
ATOM 1454 C CA . VAL A 1 189 ? -5.747 0.308 16.470 1.00 93.50 189 VAL A CA 1
ATOM 1455 C C . VAL A 1 189 ? -6.897 1.319 16.498 1.00 93.50 189 VAL A C 1
ATOM 1457 O O . VAL A 1 189 ? -8.074 0.941 16.441 1.00 93.50 189 VAL A O 1
ATOM 1460 N N . ALA A 1 190 ? -6.572 2.611 16.565 1.00 95.38 190 ALA A N 1
ATOM 1461 C CA . ALA A 1 190 ? -7.554 3.688 16.559 1.00 95.38 190 ALA A CA 1
ATOM 1462 C C . ALA A 1 190 ? -8.327 3.734 15.233 1.00 95.38 190 ALA A C 1
ATOM 1464 O O . ALA A 1 190 ? -9.560 3.803 15.239 1.00 95.38 190 ALA A O 1
ATOM 1465 N N . LEU A 1 191 ? -7.622 3.617 14.104 1.00 94.56 191 LEU A N 1
ATOM 1466 C CA . LEU A 1 191 ? -8.227 3.582 12.776 1.00 94.56 191 LEU A CA 1
ATOM 1467 C C . LEU A 1 191 ? -9.179 2.391 12.630 1.00 94.56 191 LEU A C 1
ATOM 1469 O O . LEU A 1 191 ? -10.325 2.573 12.219 1.00 94.56 191 LEU A O 1
ATOM 1473 N N . TYR A 1 192 ? -8.758 1.186 13.026 1.00 95.19 192 TYR A N 1
ATOM 1474 C CA . TYR A 1 192 ? -9.636 0.016 12.996 1.00 95.19 192 TYR A CA 1
ATOM 1475 C C . TYR A 1 192 ? -10.868 0.210 13.882 1.00 95.19 192 TYR A C 1
ATOM 1477 O O . TYR A 1 192 ? -11.983 -0.111 13.478 1.00 95.19 192 TYR A O 1
ATOM 1485 N N . THR A 1 193 ? -10.699 0.789 15.073 1.00 95.25 193 THR A N 1
ATOM 1486 C CA . THR A 1 193 ? -11.814 1.062 15.991 1.00 95.25 193 THR A CA 1
ATOM 1487 C C . THR A 1 193 ? -12.860 1.983 15.368 1.00 95.25 193 THR A C 1
ATOM 1489 O O . THR A 1 193 ? -14.055 1.763 15.574 1.00 95.25 193 THR A O 1
ATOM 1492 N N . HIS A 1 194 ? -12.428 2.973 14.586 1.00 91.25 194 HIS A N 1
ATOM 1493 C CA . HIS A 1 194 ? -13.316 3.861 13.842 1.00 91.25 194 HIS A CA 1
ATOM 1494 C C . HIS A 1 194 ? -13.990 3.146 12.659 1.00 91.25 194 HIS A C 1
ATOM 1496 O O . HIS A 1 194 ? -15.191 3.288 12.440 1.00 91.25 194 HIS A O 1
ATOM 1502 N N . LEU A 1 195 ? -13.238 2.317 11.930 1.00 92.44 195 LEU A N 1
ATOM 1503 C CA . LEU A 1 195 ? -13.724 1.648 10.725 1.00 92.44 195 LEU A CA 1
ATOM 1504 C C . LEU A 1 195 ? -14.566 0.396 10.997 1.00 92.44 195 LEU A C 1
ATOM 1506 O O . LEU A 1 195 ? -15.350 0.016 10.126 1.00 92.44 195 LEU A O 1
ATOM 1510 N N . LYS A 1 196 ? -14.441 -0.272 12.151 1.00 93.69 196 LYS A N 1
ATOM 1511 C CA . LYS A 1 196 ? -15.027 -1.610 12.387 1.00 93.69 196 LYS A CA 1
ATOM 1512 C C . LYS A 1 196 ? -16.544 -1.676 12.193 1.00 93.69 196 LYS A C 1
ATOM 1514 O O . LYS A 1 196 ? -17.069 -2.693 11.751 1.00 93.69 196 LYS A O 1
ATOM 1519 N N . GLU A 1 197 ? -17.250 -0.586 12.499 1.00 92.38 197 GLU A N 1
ATOM 1520 C CA . GLU A 1 197 ? -18.710 -0.532 12.397 1.00 92.38 197 GLU A CA 1
ATOM 1521 C C . GLU A 1 197 ? -19.214 -0.073 11.021 1.00 92.38 197 GLU A C 1
ATOM 1523 O O . GLU A 1 197 ? -20.416 -0.180 10.757 1.00 92.38 197 GLU A O 1
ATOM 1528 N N . THR A 1 198 ? -18.316 0.401 10.153 1.00 92.44 198 THR A N 1
ATOM 1529 C CA . THR A 1 198 ? -18.640 0.925 8.819 1.00 92.44 198 THR A CA 1
ATOM 1530 C C . THR A 1 198 ? -19.045 -0.184 7.846 1.00 92.44 198 THR A C 1
ATOM 1532 O O . THR A 1 198 ? -18.714 -1.363 8.023 1.00 92.44 198 THR A O 1
ATOM 1535 N N . ALA A 1 199 ? -19.741 0.202 6.772 1.00 95.00 199 ALA A N 1
ATOM 1536 C CA . ALA A 1 199 ? -20.102 -0.714 5.694 1.00 95.00 199 ALA A CA 1
ATOM 1537 C C . ALA A 1 199 ? -18.864 -1.323 5.019 1.00 95.00 199 ALA A C 1
ATOM 1539 O O . ALA A 1 199 ? -18.901 -2.500 4.666 1.00 95.00 199 ALA A O 1
ATOM 1540 N N . PHE A 1 200 ? -17.770 -0.566 4.898 1.00 94.38 200 PHE A N 1
ATOM 1541 C CA . PHE A 1 200 ? -16.491 -1.046 4.377 1.00 94.38 200 PHE A CA 1
ATOM 1542 C C . PHE A 1 200 ? -15.987 -2.277 5.123 1.00 94.38 200 PHE A C 1
ATOM 1544 O O . PHE A 1 200 ? -15.795 -3.328 4.516 1.00 94.38 200 PHE A O 1
ATOM 1551 N N . THR A 1 201 ? -15.859 -2.185 6.446 1.00 95.19 201 THR A N 1
ATOM 1552 C CA . THR A 1 201 ? -15.331 -3.291 7.251 1.00 95.19 201 THR A CA 1
ATOM 1553 C C . THR A 1 201 ? -16.302 -4.462 7.321 1.00 95.19 201 THR A C 1
ATOM 1555 O O . THR A 1 201 ? -15.898 -5.607 7.117 1.00 95.19 201 THR A O 1
ATOM 1558 N N . LYS A 1 202 ? -17.594 -4.197 7.548 1.00 95.75 202 LYS A N 1
ATOM 1559 C CA . LYS A 1 202 ? -18.610 -5.251 7.694 1.00 95.75 202 LYS A CA 1
ATOM 1560 C C . LYS A 1 202 ? -18.874 -6.008 6.397 1.00 95.75 202 LYS A C 1
ATOM 1562 O O . LYS A 1 202 ? -18.924 -7.233 6.414 1.00 95.75 202 LYS A O 1
ATOM 1567 N N . SER A 1 203 ? -19.026 -5.301 5.277 1.00 94.94 203 SER A N 1
ATOM 1568 C CA . SER A 1 203 ? -19.374 -5.928 3.993 1.00 94.94 203 SER A CA 1
ATOM 1569 C C . SER A 1 203 ? -18.207 -6.716 3.409 1.00 94.94 203 SER A C 1
ATOM 1571 O O . SER A 1 203 ? -18.419 -7.741 2.769 1.00 94.94 203 SER A O 1
ATOM 1573 N N . LEU A 1 204 ? -16.976 -6.253 3.642 1.00 94.44 204 LEU A N 1
ATOM 1574 C CA . LEU A 1 204 ? -15.762 -6.923 3.178 1.00 94.44 204 LEU A CA 1
ATOM 1575 C C . LEU A 1 204 ? -15.188 -7.914 4.204 1.00 94.44 204 LEU A C 1
ATOM 1577 O O . LEU A 1 204 ? -14.191 -8.577 3.913 1.00 94.44 204 LEU A O 1
ATOM 1581 N N . ASN A 1 205 ? -15.795 -8.017 5.393 1.00 95.44 205 ASN A N 1
ATOM 1582 C CA . ASN A 1 205 ? -15.302 -8.813 6.518 1.00 95.44 205 ASN A CA 1
ATOM 1583 C C . ASN A 1 205 ? -13.806 -8.551 6.785 1.00 95.44 205 ASN A C 1
ATOM 1585 O O . ASN A 1 205 ? -12.983 -9.470 6.729 1.00 95.44 205 ASN A O 1
ATOM 1589 N N . ILE A 1 206 ? -13.447 -7.274 6.956 1.00 95.25 206 ILE A N 1
ATOM 1590 C CA . ILE A 1 206 ? -12.065 -6.843 7.207 1.00 95.25 206 ILE A CA 1
ATOM 1591 C C . ILE A 1 206 ? -11.735 -7.028 8.687 1.00 95.25 206 I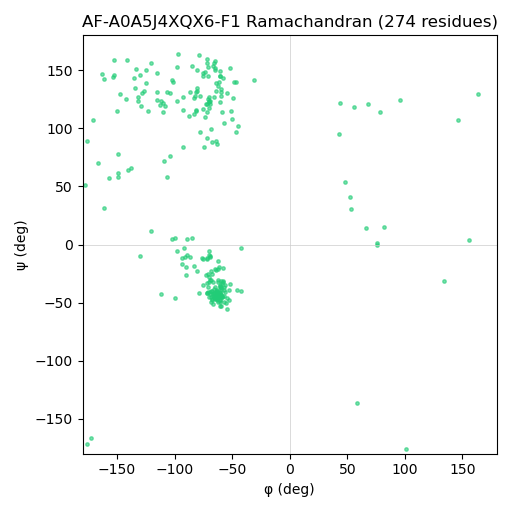LE A C 1
ATOM 1593 O O . ILE A 1 206 ? -12.479 -6.596 9.563 1.00 95.25 206 ILE A O 1
ATOM 1597 N N . THR A 1 207 ? -10.596 -7.652 8.957 1.00 95.38 207 THR A N 1
ATOM 1598 C CA . THR A 1 207 ? -10.044 -7.803 10.309 1.00 95.38 207 THR A CA 1
ATOM 1599 C C . THR A 1 207 ? -8.988 -6.738 10.602 1.00 95.38 207 THR A C 1
ATOM 1601 O O . THR A 1 207 ? -8.454 -6.108 9.687 1.00 95.38 207 THR A O 1
ATOM 1604 N N . GLN A 1 208 ? -8.647 -6.555 11.880 1.00 93.38 208 GLN A N 1
ATOM 1605 C CA . GLN A 1 208 ? -7.565 -5.649 12.273 1.00 93.38 208 GLN A CA 1
ATOM 1606 C C . GLN A 1 208 ? -6.219 -6.083 11.673 1.00 93.38 208 GLN A C 1
ATOM 1608 O O . GLN A 1 208 ? -5.510 -5.251 11.120 1.00 93.38 208 GLN A O 1
ATOM 1613 N N . GLU A 1 209 ? -5.918 -7.386 11.682 1.00 91.50 209 GLU A N 1
ATOM 1614 C CA . GLU A 1 209 ? -4.683 -7.935 11.102 1.00 91.50 209 GLU A CA 1
ATOM 1615 C C . GLU A 1 209 ? -4.551 -7.625 9.601 1.00 91.50 209 GLU A C 1
ATOM 1617 O O . GLU A 1 209 ? -3.458 -7.361 9.098 1.00 91.50 209 GLU A O 1
ATOM 1622 N N . GLU A 1 210 ? -5.664 -7.633 8.863 1.00 93.88 210 GLU A N 1
ATOM 1623 C CA . GLU A 1 210 ? -5.675 -7.274 7.442 1.00 93.88 210 GLU A CA 1
ATOM 1624 C C . GLU A 1 210 ? -5.446 -5.771 7.233 1.00 93.88 210 GLU A C 1
ATOM 1626 O O . GLU A 1 210 ? -4.750 -5.388 6.289 1.00 93.88 210 GLU A O 1
ATOM 1631 N N . LEU A 1 211 ? -5.984 -4.916 8.112 1.00 94.19 211 LEU A N 1
ATOM 1632 C CA . LEU A 1 211 ? -5.699 -3.479 8.084 1.00 94.19 211 LEU A CA 1
ATOM 1633 C C . LEU A 1 211 ? -4.225 -3.197 8.397 1.00 94.19 211 LEU A C 1
ATOM 1635 O O . LEU A 1 211 ? -3.585 -2.450 7.654 1.00 94.19 211 LEU A O 1
ATOM 1639 N N . ASP A 1 212 ? -3.672 -3.843 9.425 1.00 92.25 212 ASP A N 1
ATOM 1640 C CA . ASP A 1 212 ? -2.252 -3.763 9.784 1.00 92.25 212 ASP A CA 1
ATOM 1641 C C . ASP A 1 212 ? -1.366 -4.197 8.608 1.00 92.25 212 ASP A C 1
ATOM 1643 O O . ASP A 1 212 ? -0.402 -3.511 8.249 1.00 92.25 212 ASP A O 1
ATOM 1647 N N . TRP A 1 213 ? -1.724 -5.296 7.934 1.00 91.25 213 TRP A N 1
ATOM 1648 C CA . TRP A 1 213 ? -1.043 -5.756 6.723 1.00 91.25 213 TRP A CA 1
ATOM 1649 C C . TRP A 1 213 ? -1.087 -4.716 5.594 1.00 91.25 213 TRP A C 1
ATOM 1651 O O . TRP A 1 213 ? -0.073 -4.483 4.922 1.00 91.25 213 TRP A O 1
ATOM 1661 N N . ALA A 1 214 ? -2.242 -4.087 5.370 1.00 93.75 214 ALA A N 1
ATOM 1662 C CA . ALA A 1 214 ? -2.415 -3.114 4.299 1.00 93.75 214 ALA A CA 1
ATOM 1663 C C . ALA A 1 214 ? -1.598 -1.848 4.571 1.00 93.75 214 ALA A C 1
ATOM 1665 O O . ALA A 1 214 ? -0.821 -1.422 3.715 1.00 93.75 214 ALA A O 1
ATOM 1666 N N . LEU A 1 215 ? -1.693 -1.302 5.785 1.00 92.06 215 LEU A N 1
ATOM 1667 C CA . LEU A 1 215 ? -0.904 -0.155 6.230 1.00 92.06 215 LEU A CA 1
ATOM 1668 C C . LEU A 1 215 ? 0.595 -0.447 6.157 1.00 92.06 215 LEU A C 1
ATOM 1670 O O . LEU A 1 215 ? 1.360 0.361 5.635 1.00 92.06 215 LEU A O 1
ATOM 1674 N N . SER A 1 216 ? 1.029 -1.626 6.598 1.00 88.88 216 SER A N 1
ATOM 1675 C CA . SER A 1 216 ? 2.433 -2.036 6.522 1.00 88.88 216 SER A CA 1
ATOM 1676 C C . SER A 1 216 ? 2.949 -2.077 5.090 1.00 88.88 216 SER A C 1
ATOM 1678 O O . SER A 1 216 ? 4.061 -1.616 4.815 1.00 88.88 216 SER A O 1
ATOM 1680 N N . ASN A 1 217 ? 2.139 -2.570 4.150 1.00 88.12 217 ASN A N 1
ATOM 1681 C CA . ASN A 1 217 ? 2.466 -2.508 2.730 1.00 88.12 217 ASN A CA 1
ATOM 1682 C C . ASN A 1 217 ? 2.555 -1.072 2.224 1.00 88.12 217 ASN A C 1
ATOM 1684 O O . ASN A 1 217 ? 3.543 -0.727 1.579 1.00 88.12 217 ASN A O 1
ATOM 1688 N N . VAL A 1 218 ? 1.573 -0.233 2.545 1.00 90.06 218 VAL A N 1
ATOM 1689 C CA . VAL A 1 218 ? 1.542 1.169 2.125 1.00 90.06 218 VAL A CA 1
ATOM 1690 C C . VAL A 1 218 ? 2.754 1.922 2.649 1.00 90.06 218 VAL A C 1
ATOM 1692 O O . VAL A 1 218 ? 3.506 2.495 1.866 1.00 90.06 218 VAL A O 1
ATOM 1695 N N . PHE A 1 219 ? 3.023 1.869 3.946 1.00 85.00 219 PHE A N 1
ATOM 1696 C CA . PHE A 1 219 ? 4.122 2.626 4.525 1.00 85.00 219 PHE A CA 1
ATOM 1697 C C . PHE A 1 219 ? 5.512 2.145 4.087 1.00 85.00 219 PHE A C 1
ATOM 1699 O O . PHE A 1 219 ? 6.458 2.924 4.131 1.00 85.00 219 PHE A O 1
ATOM 1706 N N . SER A 1 220 ? 5.664 0.875 3.694 1.00 82.12 220 SER A N 1
ATOM 1707 C CA . SER A 1 220 ? 6.957 0.342 3.238 1.00 82.12 220 SER A CA 1
ATOM 1708 C C . SER A 1 220 ? 7.164 0.402 1.721 1.00 82.12 220 SER A C 1
ATOM 1710 O O . SER A 1 220 ? 8.297 0.245 1.270 1.00 82.12 220 SER A O 1
ATOM 1712 N N . ARG A 1 221 ? 6.100 0.591 0.922 1.00 82.69 221 ARG A N 1
ATOM 1713 C CA . ARG A 1 221 ? 6.149 0.473 -0.555 1.00 82.69 221 ARG A CA 1
ATOM 1714 C C . ARG A 1 221 ? 5.547 1.648 -1.316 1.00 82.69 221 ARG A C 1
ATOM 1716 O O . ARG A 1 221 ? 5.684 1.694 -2.538 1.00 82.69 221 ARG A O 1
ATOM 1723 N N . SER A 1 222 ? 4.859 2.564 -0.646 1.00 81.25 222 SER A N 1
ATOM 1724 C CA . SER A 1 222 ? 4.318 3.751 -1.302 1.00 81.25 222 SER A CA 1
ATOM 1725 C C . SER A 1 222 ? 5.422 4.754 -1.631 1.00 81.25 222 SER A C 1
ATOM 1727 O O . SER A 1 222 ? 6.444 4.849 -0.953 1.00 81.25 222 SER A O 1
ATOM 1729 N N . VAL A 1 223 ? 5.229 5.484 -2.724 1.00 77.50 223 VAL A N 1
ATOM 1730 C CA . VAL A 1 223 ? 6.138 6.526 -3.189 1.00 77.50 223 VAL A CA 1
ATOM 1731 C C . VAL A 1 223 ? 5.316 7.743 -3.576 1.00 77.50 223 VAL A C 1
ATOM 1733 O O . VAL A 1 223 ? 4.305 7.651 -4.271 1.00 77.50 223 VAL A O 1
ATOM 1736 N N . ALA A 1 224 ? 5.777 8.907 -3.146 1.00 75.50 224 ALA A N 1
ATOM 1737 C CA . ALA A 1 224 ? 5.240 10.182 -3.579 1.00 75.50 224 ALA A CA 1
ATOM 1738 C C . ALA A 1 224 ? 5.617 10.444 -5.045 1.00 75.50 224 ALA A C 1
ATOM 1740 O O . ALA A 1 224 ? 6.797 10.568 -5.379 1.00 75.50 224 ALA A O 1
ATOM 1741 N N . VAL A 1 225 ? 4.619 10.551 -5.921 1.00 70.62 225 VAL A N 1
ATOM 1742 C CA . VAL A 1 225 ? 4.809 10.881 -7.337 1.00 70.62 225 VAL A CA 1
ATOM 1743 C C . VAL A 1 225 ? 4.269 12.294 -7.593 1.00 70.62 225 VAL A C 1
ATOM 1745 O O . VAL A 1 225 ? 3.084 12.551 -7.347 1.00 70.62 225 VAL A O 1
ATOM 1748 N N . PRO A 1 226 ? 5.105 13.230 -8.082 1.00 65.56 226 PRO A N 1
ATOM 1749 C CA . PRO A 1 226 ? 4.650 14.553 -8.496 1.00 65.56 226 PRO A CA 1
ATOM 1750 C C . PRO A 1 226 ? 3.662 14.451 -9.661 1.00 65.56 226 PRO A C 1
ATOM 1752 O O . PRO A 1 226 ? 3.912 13.718 -10.621 1.00 65.56 226 PRO A O 1
ATOM 1755 N N . ARG A 1 227 ? 2.567 15.218 -9.627 1.00 61.69 227 ARG A N 1
ATOM 1756 C CA . ARG A 1 227 ? 1.708 15.397 -10.804 1.00 61.69 227 ARG A CA 1
ATOM 1757 C C . ARG A 1 227 ? 2.131 16.631 -11.601 1.00 61.69 227 ARG A C 1
ATOM 1759 O O . ARG A 1 227 ? 2.146 17.723 -11.033 1.00 61.69 227 ARG A O 1
ATOM 1766 N N . PRO A 1 228 ? 2.378 16.510 -12.916 1.00 48.50 228 PRO A N 1
ATOM 1767 C CA . PRO A 1 228 ? 2.313 17.655 -13.804 1.00 48.50 228 PRO A CA 1
ATOM 1768 C C . PRO A 1 228 ? 0.832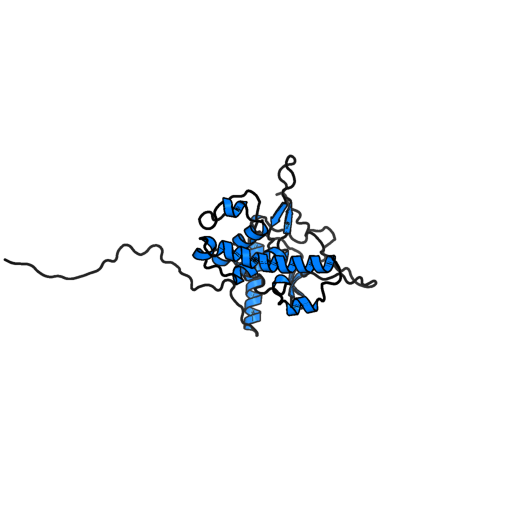 17.995 -14.007 1.00 48.50 228 PRO A C 1
ATOM 1770 O O . PRO A 1 228 ? 0.194 17.538 -14.949 1.00 48.50 228 PRO A O 1
ATOM 1773 N N . VAL A 1 229 ? 0.256 18.763 -13.087 1.00 45.28 229 VAL A N 1
ATOM 1774 C CA . VAL A 1 229 ? -0.908 19.580 -13.438 1.00 45.28 229 VAL A CA 1
ATOM 1775 C C . VAL A 1 229 ? -0.320 20.810 -14.114 1.00 45.28 229 VAL A C 1
ATOM 1777 O O . VAL A 1 229 ? 0.685 21.337 -13.644 1.00 45.28 229 VAL A O 1
ATOM 1780 N N . ASN A 1 230 ? -0.871 21.184 -15.265 1.00 50.00 230 ASN A N 1
ATOM 1781 C CA . ASN A 1 230 ? -0.457 22.288 -16.135 1.00 50.00 230 ASN A CA 1
ATOM 1782 C C . ASN A 1 230 ? 0.163 23.451 -15.330 1.00 50.00 230 ASN A C 1
ATOM 1784 O O . ASN A 1 230 ? -0.359 23.777 -14.269 1.00 50.00 230 ASN A O 1
ATOM 1788 N N . TRP A 1 231 ? 1.215 24.090 -15.863 1.00 49.53 231 TRP A N 1
ATOM 1789 C CA . TRP A 1 231 ? 2.138 25.086 -15.260 1.00 49.53 231 TRP A CA 1
ATOM 1790 C C . TRP A 1 231 ? 1.572 26.215 -14.357 1.00 49.53 231 TRP A C 1
ATOM 1792 O O . TRP A 1 231 ? 2.346 27.003 -13.820 1.00 49.53 231 TRP A O 1
ATOM 1802 N N . ALA A 1 232 ? 0.257 26.315 -14.180 1.00 43.47 232 ALA A N 1
ATOM 1803 C CA . ALA A 1 232 ? -0.461 27.310 -13.394 1.00 43.47 232 ALA A CA 1
ATOM 1804 C C . ALA A 1 232 ? -0.958 26.824 -12.010 1.00 43.47 232 ALA A C 1
ATOM 1806 O O . ALA A 1 232 ? -1.672 27.572 -11.345 1.00 43.47 232 ALA A O 1
ATOM 1807 N N . GLN A 1 233 ? -0.639 25.603 -11.564 1.00 42.50 233 GLN A N 1
ATOM 1808 C CA . GLN A 1 233 ? -1.027 25.094 -10.235 1.00 42.50 233 GLN A CA 1
ATOM 1809 C C . GLN A 1 233 ? 0.186 24.504 -9.489 1.00 42.50 233 GLN A C 1
ATOM 1811 O O . GLN A 1 233 ? 1.077 23.949 -10.136 1.00 42.50 233 GLN A O 1
ATOM 1816 N N . PRO A 1 234 ? 0.262 24.621 -8.146 1.00 37.03 234 PRO A N 1
ATOM 1817 C CA . PRO A 1 234 ? 1.353 24.039 -7.369 1.00 37.03 234 PRO A CA 1
ATOM 1818 C C . PRO A 1 234 ? 1.394 22.515 -7.546 1.00 37.03 234 PRO A C 1
ATOM 1820 O O . PRO A 1 234 ? 0.360 21.864 -7.683 1.00 37.03 234 PRO A O 1
ATOM 1823 N N . ILE A 1 235 ? 2.605 21.952 -7.554 1.00 41.62 235 ILE A N 1
ATOM 1824 C CA . ILE A 1 235 ? 2.859 20.513 -7.695 1.00 41.62 235 ILE A CA 1
ATOM 1825 C C . ILE A 1 235 ? 2.112 19.773 -6.577 1.00 41.62 235 ILE A C 1
ATOM 1827 O O . ILE A 1 235 ? 2.540 19.790 -5.425 1.00 41.62 235 ILE A O 1
ATOM 1831 N N . LEU A 1 236 ? 0.992 19.128 -6.909 1.00 41.31 236 LEU A N 1
ATOM 1832 C CA . LEU A 1 236 ? 0.268 18.272 -5.973 1.00 41.31 236 LEU A CA 1
ATOM 1833 C C . LEU A 1 236 ? 0.952 16.903 -5.932 1.00 41.31 236 LEU A C 1
ATOM 1835 O O . LEU A 1 236 ? 0.979 16.165 -6.924 1.00 41.31 236 LEU A O 1
ATOM 1839 N N . THR A 1 237 ? 1.515 16.568 -4.777 1.00 45.09 237 THR A N 1
ATOM 1840 C CA . THR A 1 237 ? 2.105 15.259 -4.503 1.00 45.09 237 THR A CA 1
ATOM 1841 C C . THR A 1 237 ? 0.990 14.222 -4.403 1.00 45.09 237 THR A C 1
ATOM 1843 O O . THR A 1 237 ? 0.013 14.419 -3.690 1.00 45.09 237 THR A O 1
ATOM 1846 N N . THR A 1 238 ? 1.096 13.135 -5.160 1.00 45.25 238 THR A N 1
ATOM 1847 C CA . THR A 1 238 ? 0.147 12.015 -5.095 1.00 45.25 238 THR A CA 1
ATOM 1848 C C . THR A 1 238 ? 0.883 10.812 -4.541 1.00 45.25 238 THR A C 1
ATOM 1850 O O . THR A 1 238 ? 1.871 10.377 -5.143 1.00 45.25 238 THR A O 1
ATOM 1853 N N . LEU A 1 239 ? 0.439 10.269 -3.411 1.00 42.69 239 LEU A N 1
ATOM 1854 C CA . LEU A 1 239 ? 0.992 9.028 -2.898 1.00 42.69 239 LEU A CA 1
ATOM 1855 C C . LEU A 1 239 ? 0.528 7.881 -3.795 1.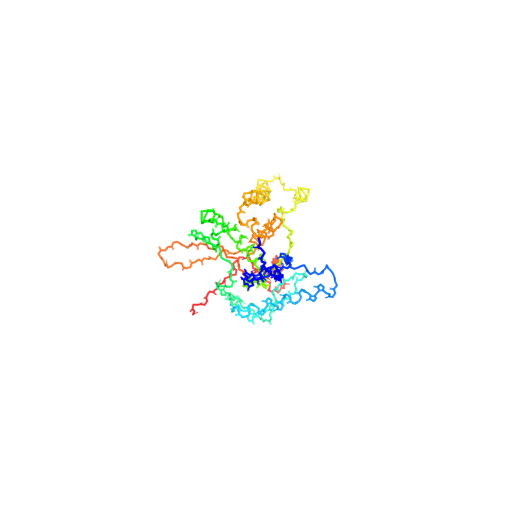00 42.69 239 LEU A C 1
ATOM 1857 O O . LEU A 1 239 ? -0.655 7.571 -3.936 1.00 42.69 239 LEU A O 1
ATOM 1861 N N . THR A 1 240 ? 1.497 7.280 -4.464 1.00 47.75 240 THR A N 1
ATOM 1862 C CA . THR A 1 240 ? 1.288 6.191 -5.403 1.00 47.75 240 THR A CA 1
ATOM 1863 C C . THR A 1 240 ? 1.892 4.944 -4.797 1.00 47.75 240 THR A C 1
ATOM 1865 O O . THR A 1 240 ? 3.083 4.901 -4.483 1.00 47.75 240 THR A O 1
ATOM 1868 N N . LEU A 1 241 ? 1.093 3.897 -4.652 1.00 49.62 241 LEU A N 1
ATOM 1869 C CA . LEU A 1 241 ? 1.643 2.584 -4.392 1.00 49.62 241 LEU A CA 1
ATOM 1870 C C . LEU A 1 241 ? 2.174 2.040 -5.721 1.00 49.62 241 LEU A C 1
ATOM 1872 O O . LEU A 1 241 ? 1.426 1.545 -6.567 1.00 49.62 241 LEU A O 1
ATOM 1876 N N . LEU A 1 242 ? 3.476 2.208 -5.938 1.00 48.69 242 LEU A N 1
ATOM 1877 C CA . LEU A 1 242 ? 4.121 1.778 -7.169 1.00 48.69 242 LEU A CA 1
ATOM 1878 C C . LEU A 1 242 ? 4.252 0.261 -7.190 1.00 48.69 242 LEU A C 1
ATOM 1880 O O . LEU A 1 242 ? 5.081 -0.338 -6.498 1.00 48.69 242 LEU A O 1
ATOM 1884 N N . VAL A 1 243 ? 3.472 -0.350 -8.069 1.00 44.62 243 VAL A N 1
ATOM 1885 C CA . VAL A 1 243 ? 3.651 -1.740 -8.458 1.00 44.62 243 VAL A CA 1
ATOM 1886 C C . VAL A 1 243 ? 4.953 -1.859 -9.257 1.00 44.62 243 VAL A C 1
ATOM 1888 O O . VAL A 1 243 ? 5.009 -1.499 -10.425 1.00 44.62 243 VAL A O 1
ATOM 1891 N N . GLY A 1 244 ? 6.029 -2.304 -8.597 1.00 39.06 244 GLY A N 1
ATOM 1892 C CA . GLY A 1 244 ? 7.326 -2.610 -9.224 1.00 39.06 244 GLY A CA 1
ATOM 1893 C C . GLY A 1 244 ? 8.553 -2.047 -8.497 1.00 39.06 244 GLY A C 1
ATOM 1894 O O . GLY A 1 244 ? 9.586 -2.712 -8.444 1.00 39.06 244 GLY A O 1
ATOM 1895 N N . ALA A 1 245 ? 8.443 -0.891 -7.830 1.00 36.97 245 ALA A N 1
ATOM 1896 C CA . ALA A 1 245 ? 9.527 -0.366 -6.981 1.00 36.97 245 ALA A CA 1
ATOM 1897 C C . ALA A 1 245 ? 9.752 -1.231 -5.719 1.00 36.97 245 ALA A C 1
ATOM 1899 O O . ALA A 1 245 ? 10.845 -1.277 -5.159 1.00 36.97 245 ALA A O 1
ATOM 1900 N N . ALA A 1 246 ? 8.721 -1.979 -5.320 1.00 39.62 246 ALA A N 1
ATOM 1901 C CA . ALA A 1 246 ? 8.693 -2.860 -4.157 1.00 39.62 246 ALA A CA 1
ATOM 1902 C C . ALA A 1 246 ? 9.551 -4.139 -4.266 1.00 39.62 246 ALA A C 1
ATOM 1904 O O . ALA A 1 246 ? 9.640 -4.878 -3.286 1.00 39.62 246 ALA A O 1
ATOM 1905 N N . MET A 1 247 ? 10.161 -4.419 -5.427 1.00 37.00 247 MET A N 1
ATOM 1906 C CA . MET A 1 247 ? 11.093 -5.544 -5.620 1.00 37.00 247 MET A CA 1
ATOM 1907 C C . MET A 1 247 ? 12.571 -5.122 -5.554 1.00 37.00 247 MET A C 1
ATOM 1909 O O . MET A 1 247 ? 13.466 -5.927 -5.807 1.00 37.00 247 MET A O 1
ATOM 1913 N N . PHE A 1 248 ? 12.876 -3.866 -5.231 1.00 43.22 248 PHE A N 1
ATOM 1914 C CA . PHE A 1 248 ? 14.257 -3.463 -4.983 1.00 43.22 248 PHE A CA 1
ATOM 1915 C C . PHE A 1 248 ? 14.599 -3.691 -3.512 1.00 43.22 248 PHE A C 1
ATOM 1917 O O . PHE A 1 248 ? 14.093 -3.005 -2.627 1.00 43.22 248 PHE A O 1
ATOM 1924 N N . ALA A 1 249 ? 15.466 -4.669 -3.248 1.00 36.78 249 ALA A N 1
ATOM 1925 C CA . ALA A 1 249 ? 16.059 -4.836 -1.931 1.00 36.78 249 ALA A CA 1
ATOM 1926 C C . ALA A 1 249 ? 16.955 -3.625 -1.624 1.00 36.78 249 ALA A C 1
ATOM 1928 O O . ALA A 1 249 ? 17.844 -3.281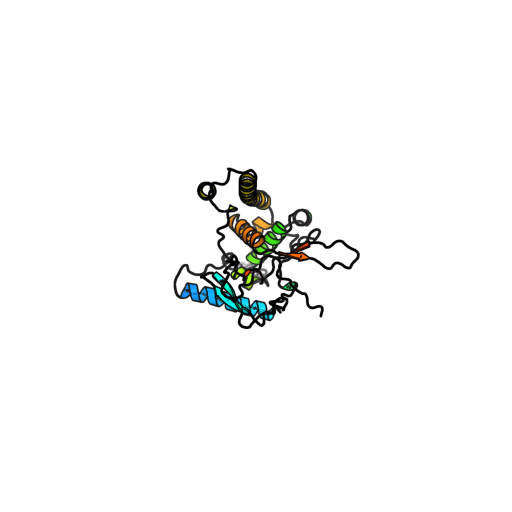 -2.408 1.00 36.78 249 ALA A O 1
ATOM 1929 N N . PHE A 1 250 ? 16.736 -2.985 -0.476 1.00 33.62 250 PHE A N 1
ATOM 1930 C CA . PHE A 1 250 ? 17.665 -1.989 0.045 1.00 33.62 250 PHE A CA 1
ATOM 1931 C C . PHE A 1 250 ? 18.935 -2.695 0.524 1.00 33.62 250 PHE A C 1
ATOM 1933 O O . PHE A 1 250 ? 18.878 -3.593 1.360 1.00 33.62 250 PHE A O 1
ATOM 1940 N N . SER A 1 251 ? 20.091 -2.270 0.017 1.00 30.45 251 SER A N 1
ATOM 1941 C CA . SER A 1 251 ? 21.389 -2.666 0.563 1.00 30.45 251 SER A CA 1
ATOM 1942 C C . SER A 1 251 ? 22.079 -1.417 1.113 1.00 30.45 251 SER A C 1
ATOM 1944 O O . SER A 1 251 ? 22.252 -0.458 0.355 1.00 30.45 251 SER A O 1
ATOM 1946 N N . PRO A 1 252 ? 22.496 -1.385 2.393 1.00 26.52 252 PRO A N 1
ATOM 1947 C CA . PRO A 1 252 ? 23.283 -0.271 2.899 1.00 26.52 252 PRO A CA 1
ATOM 1948 C C . PRO A 1 252 ? 24.627 -0.238 2.164 1.00 26.52 252 PRO A C 1
ATOM 1950 O O . PRO A 1 252 ? 25.301 -1.262 2.017 1.00 26.52 252 PRO A O 1
ATOM 1953 N N . LEU A 1 253 ? 25.029 0.940 1.682 1.00 32.16 253 LEU A N 1
ATOM 1954 C CA . LEU A 1 253 ? 26.356 1.132 1.107 1.00 32.16 253 LEU A CA 1
ATOM 1955 C C . LEU A 1 253 ? 27.431 0.801 2.148 1.00 32.16 253 LEU A C 1
ATOM 1957 O O . LEU A 1 253 ? 27.645 1.559 3.093 1.00 32.16 253 LEU A O 1
ATOM 1961 N N . LYS A 1 254 ? 28.213 -0.254 1.915 1.00 29.92 254 LYS A N 1
ATOM 1962 C CA . LYS A 1 254 ? 29.574 -0.293 2.456 1.00 29.92 254 LYS A CA 1
ATOM 1963 C C . LYS A 1 254 ? 30.431 0.648 1.613 1.00 29.92 254 LYS A C 1
ATOM 1965 O O . LYS A 1 254 ? 30.643 0.392 0.428 1.00 29.92 254 LYS A O 1
ATOM 1970 N N . LYS A 1 255 ? 30.967 1.715 2.217 1.00 32.00 255 LYS A N 1
ATOM 1971 C CA . LYS A 1 255 ? 32.140 2.421 1.674 1.00 32.00 255 LYS A CA 1
ATOM 1972 C C . LYS A 1 255 ? 33.319 1.440 1.689 1.00 32.00 255 LYS A C 1
ATOM 1974 O O . LYS A 1 255 ? 34.067 1.379 2.656 1.00 32.00 255 LYS A O 1
ATOM 1979 N N . SER A 1 256 ? 33.457 0.631 0.642 1.00 32.06 256 SER A N 1
ATOM 1980 C CA . SER A 1 256 ? 34.674 -0.136 0.385 1.00 32.06 256 SER A CA 1
ATOM 1981 C C . SER A 1 256 ? 35.562 0.682 -0.541 1.00 32.06 256 SER A C 1
ATOM 1983 O O . SER A 1 256 ? 35.192 0.973 -1.677 1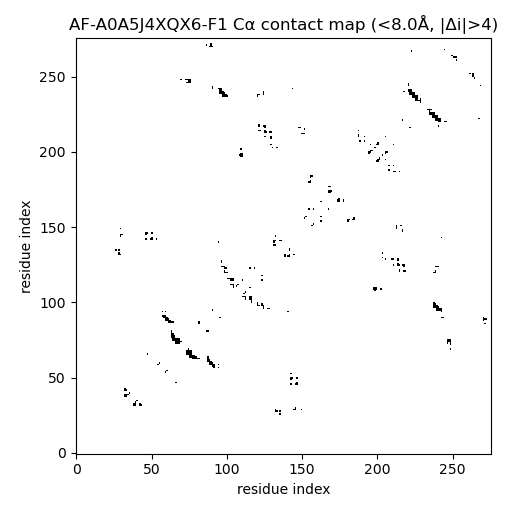.00 32.06 256 SER A O 1
ATOM 1985 N N . GLN A 1 257 ? 36.729 1.072 -0.035 1.00 33.91 257 GLN A N 1
ATOM 1986 C CA . GLN A 1 257 ? 37.705 1.913 -0.728 1.00 33.91 257 GLN A CA 1
ATOM 1987 C C . GLN A 1 257 ? 38.395 1.188 -1.899 1.00 33.91 257 GLN A C 1
ATOM 1989 O O . GLN A 1 257 ? 39.043 1.831 -2.717 1.00 33.91 257 GLN A O 1
ATOM 1994 N N . HIS A 1 258 ? 38.190 -0.124 -2.049 1.00 32.22 258 HIS A N 1
ATOM 1995 C CA . HIS A 1 258 ? 38.746 -0.918 -3.141 1.00 32.22 258 HIS A CA 1
ATOM 1996 C C . HIS A 1 258 ? 37.814 -2.084 -3.501 1.00 32.22 258 HIS A C 1
ATOM 1998 O O . HIS A 1 258 ? 38.060 -3.203 -3.073 1.00 32.22 258 HIS A O 1
ATOM 2004 N N . SER A 1 259 ? 36.721 -1.844 -4.238 1.00 26.73 259 SER A N 1
ATOM 2005 C CA . SER A 1 259 ? 36.048 -2.829 -5.121 1.00 26.73 259 SER A CA 1
ATOM 2006 C C . SER A 1 259 ? 34.633 -2.368 -5.491 1.00 26.73 259 SER A C 1
ATOM 2008 O O . SER A 1 259 ? 33.828 -2.087 -4.610 1.00 26.73 259 SER A O 1
ATOM 2010 N N . LYS A 1 260 ? 34.359 -2.391 -6.804 1.00 29.48 260 LYS A N 1
ATOM 2011 C CA . LYS A 1 260 ? 33.065 -2.602 -7.485 1.00 29.48 260 LYS A CA 1
ATOM 2012 C C . LYS A 1 260 ? 31.899 -1.666 -7.128 1.00 29.48 260 LYS A C 1
ATOM 2014 O O . LYS A 1 260 ? 31.365 -1.648 -6.028 1.00 29.48 260 LYS A O 1
ATOM 2019 N N . THR A 1 261 ? 31.451 -0.954 -8.160 1.00 28.56 261 THR A N 1
ATOM 2020 C CA . THR A 1 261 ? 30.250 -0.117 -8.231 1.00 28.56 261 THR A CA 1
ATOM 2021 C C . THR A 1 261 ? 29.031 -0.812 -7.610 1.00 28.56 261 THR A C 1
ATOM 2023 O O . THR A 1 261 ? 28.417 -1.672 -8.234 1.00 28.56 261 THR A O 1
ATOM 2026 N N . MET A 1 262 ? 28.678 -0.423 -6.385 1.00 24.47 262 MET A N 1
ATOM 2027 C CA . MET A 1 262 ? 27.396 -0.730 -5.752 1.00 24.47 262 MET A CA 1
ATOM 2028 C C . MET A 1 262 ? 26.476 0.479 -5.926 1.00 24.47 262 MET A C 1
ATOM 2030 O O . MET A 1 262 ? 26.848 1.602 -5.576 1.00 24.47 262 MET A O 1
ATOM 2034 N N . LEU A 1 263 ? 25.302 0.261 -6.525 1.00 29.77 263 LEU A N 1
ATOM 2035 C CA . LEU A 1 263 ? 24.283 1.295 -6.672 1.00 29.77 263 LEU A CA 1
ATOM 2036 C C . LEU A 1 263 ? 23.648 1.579 -5.308 1.00 29.77 263 LEU A C 1
ATOM 2038 O O . LEU A 1 263 ? 23.064 0.699 -4.685 1.00 29.77 263 LEU A O 1
ATOM 2042 N N . ASN A 1 264 ? 23.751 2.834 -4.890 1.00 23.31 264 ASN A N 1
ATOM 2043 C CA . ASN A 1 264 ? 22.972 3.408 -3.808 1.00 23.31 264 ASN A CA 1
ATOM 2044 C C . ASN A 1 264 ? 21.603 3.808 -4.380 1.00 23.31 264 ASN A C 1
ATOM 2046 O O . ASN A 1 264 ? 21.557 4.681 -5.245 1.00 23.31 264 ASN A O 1
ATOM 2050 N N . LEU A 1 265 ? 20.510 3.189 -3.935 1.00 31.02 265 LEU A N 1
ATOM 2051 C CA . LEU A 1 265 ? 19.145 3.656 -4.217 1.00 31.02 265 LEU A CA 1
ATOM 2052 C C . LEU A 1 265 ? 18.554 4.280 -2.950 1.00 31.02 265 LEU A C 1
ATOM 2054 O O . LEU A 1 265 ? 17.532 3.855 -2.430 1.00 31.02 265 LEU A O 1
ATOM 2058 N N . THR A 1 266 ? 19.222 5.307 -2.429 1.00 23.94 266 THR A N 1
ATOM 2059 C CA . THR A 1 266 ? 18.566 6.285 -1.560 1.00 23.94 266 THR A CA 1
ATOM 2060 C C . THR A 1 266 ? 17.872 7.306 -2.447 1.00 23.94 266 THR A C 1
ATOM 2062 O O . THR A 1 266 ? 18.542 8.089 -3.121 1.00 23.94 266 THR A O 1
ATOM 2065 N N . GLY A 1 267 ? 16.544 7.304 -2.414 1.00 25.75 267 GLY A N 1
ATOM 2066 C CA . GLY A 1 267 ? 15.719 8.329 -3.037 1.00 25.75 267 GLY A CA 1
ATOM 2067 C C . GLY A 1 267 ? 15.248 7.943 -4.429 1.00 25.75 267 GLY A C 1
ATOM 2068 O O . GLY A 1 267 ? 16.056 7.636 -5.297 1.00 25.75 267 GLY A O 1
ATOM 2069 N N . ILE A 1 268 ? 13.922 7.986 -4.587 1.00 30.00 268 ILE A N 1
ATOM 2070 C CA . ILE A 1 268 ? 13.197 8.228 -5.835 1.00 30.00 268 ILE A CA 1
ATOM 2071 C C . ILE A 1 268 ? 13.818 7.467 -7.009 1.00 30.00 268 ILE A C 1
ATOM 2073 O O . ILE A 1 268 ? 14.716 7.966 -7.690 1.00 30.00 268 ILE A O 1
ATOM 2077 N N . ALA A 1 269 ? 13.288 6.276 -7.304 1.00 28.89 269 ALA A N 1
ATOM 2078 C CA . ALA A 1 269 ? 13.326 5.827 -8.687 1.00 28.89 269 ALA A CA 1
ATOM 2079 C C . ALA A 1 269 ? 12.776 6.999 -9.511 1.00 28.89 269 ALA A C 1
ATOM 2081 O O . ALA A 1 269 ? 11.605 7.352 -9.377 1.00 28.89 269 ALA A O 1
ATOM 2082 N N . LEU A 1 270 ? 13.650 7.685 -10.253 1.00 27.00 270 LEU A N 1
ATOM 2083 C CA . LEU A 1 270 ? 13.246 8.685 -11.225 1.00 27.00 270 LEU A CA 1
ATOM 2084 C C . LEU A 1 270 ? 12.457 7.912 -12.274 1.00 27.00 270 LEU A C 1
ATOM 2086 O O . LEU A 1 270 ? 13.020 7.364 -13.220 1.00 27.00 270 LEU A O 1
ATOM 2090 N N . ILE A 1 271 ? 11.154 7.800 -12.039 1.00 33.47 271 ILE A N 1
ATOM 2091 C CA . ILE A 1 271 ? 10.195 7.330 -13.019 1.00 33.47 271 ILE A CA 1
ATOM 2092 C C . ILE A 1 271 ? 10.097 8.470 -14.021 1.00 33.47 271 ILE A C 1
ATOM 2094 O O . ILE A 1 271 ? 9.382 9.451 -13.824 1.00 33.47 271 ILE A O 1
ATOM 2098 N N . GLY A 1 272 ? 10.935 8.381 -15.049 1.00 25.86 272 GLY A N 1
ATOM 2099 C CA . GLY A 1 272 ? 10.772 9.167 -16.256 1.00 25.86 272 GLY A CA 1
ATOM 2100 C C . GLY A 1 272 ? 9.548 8.642 -16.991 1.00 25.86 272 GLY A C 1
ATOM 2101 O O . GLY A 1 272 ? 9.474 7.452 -17.289 1.00 25.86 272 GLY A O 1
ATOM 2102 N N . TRP A 1 273 ? 8.592 9.528 -17.238 1.00 32.38 273 TRP A N 1
ATOM 2103 C CA . TRP A 1 273 ? 7.427 9.250 -18.066 1.00 32.38 273 TRP A CA 1
ATOM 2104 C C . TRP A 1 273 ? 7.825 9.391 -19.533 1.00 32.38 273 TRP A C 1
ATOM 2106 O O . TRP A 1 273 ? 8.485 10.368 -19.893 1.00 32.38 273 TRP A O 1
ATOM 2116 N N . ASP A 1 274 ? 7.424 8.435 -20.367 1.00 25.00 274 ASP A N 1
ATOM 2117 C CA . ASP A 1 274 ? 7.391 8.644 -21.812 1.00 25.00 274 ASP A CA 1
ATOM 2118 C C . ASP A 1 274 ? 6.067 9.348 -22.138 1.00 25.00 274 ASP A C 1
ATOM 2120 O O . ASP A 1 274 ? 5.007 8.910 -21.688 1.00 25.00 274 ASP A O 1
ATOM 2124 N N . GLN A 1 275 ? 6.135 10.484 -22.829 1.00 24.67 275 GLN A N 1
ATOM 2125 C CA . GLN A 1 275 ? 4.956 11.165 -23.357 1.00 24.67 275 GLN A CA 1
ATOM 2126 C C . GLN A 1 275 ? 4.741 10.672 -24.784 1.00 24.67 275 GLN A C 1
ATOM 2128 O O . GLN A 1 275 ? 5.200 11.317 -25.723 1.00 24.67 275 GLN A O 1
ATOM 2133 N N . ASN A 1 276 ? 4.066 9.535 -24.934 1.00 29.27 276 ASN A N 1
ATOM 2134 C CA . ASN A 1 276 ? 3.397 9.153 -26.175 1.00 29.27 276 ASN A CA 1
ATOM 2135 C C . ASN A 1 276 ? 2.085 8.446 -25.857 1.00 29.27 276 ASN A C 1
ATOM 2137 O O . ASN A 1 276 ? 2.112 7.520 -25.017 1.00 29.27 276 ASN A O 1
#

Mean predicted aligned error: 13.49 Å

Solvent-accessible surface area (backbone atoms only — not comparable to full-atom values): 17281 Å² total; per-residue (Å²): 132,88,86,87,83,89,84,92,76,87,74,96,80,88,87,86,89,86,81,92,76,71,92,63,73,87,67,56,76,57,75,78,62,54,94,67,59,72,64,21,52,49,52,52,50,54,41,48,53,48,29,52,50,53,36,50,78,58,57,41,44,41,95,40,50,41,83,46,70,57,95,88,37,72,22,65,41,73,78,48,92,76,58,89,94,51,92,63,57,41,67,47,75,89,67,38,54,74,20,59,87,79,41,72,39,95,47,55,91,38,42,44,44,67,63,44,41,72,43,54,50,60,56,43,41,21,52,53,50,48,53,40,39,69,49,35,87,79,22,91,58,29,48,56,59,64,60,49,81,91,75,78,96,47,74,56,74,50,52,73,68,64,54,54,73,67,66,64,61,88,44,74,66,35,42,51,52,51,50,52,38,53,52,53,37,50,46,54,56,53,49,41,66,69,40,57,83,36,52,44,25,58,76,62,68,61,49,66,70,56,50,52,51,28,41,53,48,36,78,74,37,47,42,78,41,77,42,91,56,68,98,87,53,79,75,52,71,26,46,25,40,45,69,67,70,67,32,61,71,90,65,86,82,74,92,57,97,82,67,78,94,73,83,76,82,81,68,75,84,78,70,68,78,79,94,123

Sequence (276 aa):
MADFLMTQRSVAGLLLVVCLRCMSPAHAFIQKCPADGAQAQECTEDRIDDLLKWSADGGIYAPRLQAGHINGMRGMIATKSIKKGGLMMSIPREMALIAQDGTASPFPWLLSDEDWSSAQQEVQLAALLLYNAKLGPDSKWYPWIQALPTKFDTLPHWTPAELDELQLGTTTTELGFRSEVDARAEFSVALYTHLKETAFTKSLNITQEELDWALSNVFSRSVAVPRPVNWAQPILTTLTLLVGAAMFAFSPLKKSQHSKTMLNLTGIALIGWDQN

Nearest PDB structures (foldseek):
  6wk2-assembly1_A  TM=7.434E-01  e=1.673E-08  Homo sapiens
  6ict-assembly1_A  TM=7.736E-01  e=1.008E-07  Homo sapiens
  6ox4-assembly1_A  TM=7.449E-01  e=6.884E-08  Homo sapiens
  6ox1-assembly2_B  TM=7.170E-01  e=4.703E-08  Homo sapiens
  6v62-assembly1_A  TM=6.875E-01  e=8.105E-08  Homo sapiens

Foldseek 3Di:
DDDDDDDDDDDDDDDDDPDCPDPDPQCPLAHDQDPDDPSSVVVLVVLQVLLVVLCVVQPKDAPQWDWDDDPNATFIDGNDDADVVRDGIAGDPVLWDWFAAPDAQPCCVFPNRVRRNPDDSLLNQLLVLLVLSLCAPVRSCNSLNNNDDLDDPDLLPDDPVRLVVVVQDPDPVSVVVVVVSPVVNVVLVVVCVVNCVTSSCVVSVDDSSSSVSSSRLLVLQWDWDWDPPDPPDPTGTMTIRDRRSVRDDADDDDPDVDDDDDDHPDDDPPNDDDDD